Protein AF-A0A960SZ00-F1 (afdb_monomer_lite)

Secondary structure (DSSP, 8-state):
-PPPTT--------PPPPHHHHHHHHHHHHHHHHHHHHH-TT--HHHHTTSHHHHHHHHHHHHHHHHHHHHHHB-GGG--S-HHHHHHHHHHHHHHHHS-TT-GGG--HHHHHHHHHHHT--BB-SSSS----EEEEE-S-TTSS-SEEEEEEEEEESSSS--EEEP-TTS-TT-TTEEEEEEEEEEE-TTS-EEEEEEESSHHHHHHHHHHHSTT----SS-B--------

Structure (mmCIF, N/CA/C/O backbone):
data_AF-A0A960SZ00-F1
#
_entry.id   AF-A0A960SZ00-F1
#
loop_
_atom_site.group_PDB
_atom_site.id
_atom_site.type_symbol
_atom_site.label_atom_id
_atom_site.label_alt_id
_atom_site.label_comp_id
_atom_site.label_asym_id
_atom_site.label_entity_id
_atom_site.label_seq_id
_atom_site.pdbx_PDB_ins_code
_atom_site.Cartn_x
_atom_site.Cartn_y
_atom_site.Cartn_z
_atom_site.occupancy
_atom_site.B_iso_or_equiv
_atom_site.auth_seq_id
_atom_site.auth_comp_id
_atom_site.auth_asym_id
_atom_site.auth_atom_id
_atom_site.pdbx_PDB_model_num
ATOM 1 N N . MET A 1 1 ? 39.288 -12.441 11.274 1.00 38.53 1 MET A N 1
ATOM 2 C CA . MET A 1 1 ? 38.209 -12.031 10.356 1.00 38.53 1 MET A CA 1
ATOM 3 C C . MET A 1 1 ? 38.706 -10.793 9.633 1.00 38.53 1 MET A C 1
ATOM 5 O O . MET A 1 1 ? 38.931 -9.783 10.283 1.00 38.53 1 MET A O 1
ATOM 9 N N . ILE A 1 2 ? 39.075 -10.938 8.362 1.00 33.06 2 ILE A N 1
ATOM 10 C CA . ILE A 1 2 ? 39.727 -9.891 7.565 1.00 33.06 2 ILE A CA 1
ATOM 11 C C . ILE A 1 2 ? 38.617 -9.186 6.786 1.00 33.06 2 ILE A C 1
ATOM 13 O O . ILE A 1 2 ? 37.936 -9.837 5.999 1.00 33.06 2 ILE A O 1
ATOM 17 N N . LEU A 1 3 ? 38.406 -7.895 7.041 1.00 32.38 3 LEU A N 1
ATOM 18 C CA . LEU A 1 3 ? 37.507 -7.058 6.247 1.00 32.38 3 LEU A CA 1
ATOM 19 C C . LEU A 1 3 ? 38.200 -6.717 4.922 1.00 32.38 3 LEU A C 1
ATOM 21 O O . LEU A 1 3 ? 39.343 -6.255 4.919 1.00 32.38 3 LEU A O 1
ATOM 25 N N . VAL A 1 4 ? 37.521 -6.976 3.805 1.00 38.72 4 VAL A N 1
ATOM 26 C CA . VAL A 1 4 ? 37.995 -6.638 2.458 1.00 38.72 4 VAL A CA 1
ATOM 27 C C . VAL A 1 4 ? 37.685 -5.155 2.190 1.00 38.72 4 VAL A C 1
ATOM 29 O O . VAL A 1 4 ? 36.549 -4.736 2.418 1.00 38.72 4 VAL A O 1
ATOM 32 N N . PRO A 1 5 ? 38.640 -4.335 1.711 1.00 32.31 5 PRO A N 1
ATOM 33 C CA . PRO A 1 5 ? 38.370 -2.943 1.357 1.00 32.31 5 PRO A CA 1
ATOM 34 C C . PRO A 1 5 ? 37.496 -2.888 0.096 1.00 32.31 5 PRO A C 1
ATOM 36 O O . PRO A 1 5 ? 37.891 -3.425 -0.936 1.00 32.31 5 PRO A O 1
ATOM 39 N N . GLY A 1 6 ? 36.330 -2.240 0.172 1.00 41.78 6 GLY A N 1
ATOM 40 C CA . GLY A 1 6 ? 35.450 -2.012 -0.986 1.00 41.78 6 GLY A CA 1
ATOM 41 C C . GLY A 1 6 ? 34.009 -2.506 -0.842 1.00 41.78 6 GLY A C 1
ATOM 42 O O . GLY A 1 6 ? 33.201 -2.236 -1.723 1.00 41.78 6 GLY A O 1
ATOM 43 N N . GLN A 1 7 ? 33.645 -3.170 0.259 1.00 31.91 7 GLN A N 1
ATOM 44 C CA . GLN A 1 7 ? 32.233 -3.361 0.593 1.00 31.91 7 GLN A CA 1
ATOM 45 C C . GLN A 1 7 ? 31.677 -2.059 1.170 1.00 31.91 7 GLN A C 1
ATOM 47 O O . GLN A 1 7 ? 31.895 -1.740 2.339 1.00 31.91 7 GLN A O 1
ATOM 52 N N . VAL A 1 8 ? 30.949 -1.308 0.342 1.00 34.88 8 VAL A N 1
ATOM 53 C CA . VAL A 1 8 ? 29.917 -0.406 0.853 1.00 34.88 8 VAL A CA 1
ATOM 54 C C . VAL A 1 8 ? 28.880 -1.321 1.490 1.00 34.88 8 VAL A C 1
ATOM 56 O O . VAL A 1 8 ? 28.098 -1.972 0.805 1.00 34.88 8 VAL A O 1
ATOM 59 N N . ILE A 1 9 ? 28.956 -1.464 2.809 1.00 35.09 9 ILE A N 1
ATOM 60 C CA . ILE A 1 9 ? 27.840 -1.988 3.581 1.00 35.09 9 ILE A CA 1
ATOM 61 C C . ILE A 1 9 ? 26.801 -0.878 3.497 1.00 35.09 9 ILE A C 1
ATOM 63 O O . ILE A 1 9 ? 26.920 0.128 4.197 1.00 35.09 9 ILE A O 1
ATOM 67 N N . THR A 1 10 ? 25.830 -1.016 2.598 1.00 35.91 10 THR A N 1
ATOM 68 C CA . THR A 1 10 ? 24.584 -0.264 2.702 1.00 35.91 10 THR A CA 1
ATOM 69 C C . THR A 1 10 ? 23.938 -0.774 3.981 1.00 35.91 10 THR A C 1
ATOM 71 O O . THR A 1 10 ? 23.283 -1.812 3.997 1.00 35.91 10 THR A O 1
ATOM 74 N N . ALA A 1 11 ? 24.265 -0.136 5.104 1.00 34.19 11 ALA A N 1
ATOM 75 C CA . ALA A 1 11 ? 23.530 -0.343 6.329 1.00 34.19 11 ALA A CA 1
ATOM 76 C C . ALA A 1 11 ? 22.117 0.133 6.011 1.00 34.19 11 ALA A C 1
ATOM 78 O O . ALA A 1 11 ? 21.889 1.333 5.876 1.00 34.19 11 ALA A O 1
ATOM 79 N N . VAL A 1 12 ? 21.198 -0.811 5.818 1.00 40.84 12 VAL A N 1
ATOM 80 C CA . VAL A 1 12 ? 19.778 -0.518 5.943 1.00 40.84 12 VAL A CA 1
ATOM 81 C C . VAL A 1 12 ? 19.637 -0.074 7.390 1.00 40.84 12 VAL A C 1
ATOM 83 O O . VAL A 1 12 ? 19.711 -0.892 8.307 1.00 40.84 12 VAL A O 1
ATOM 86 N N . MET A 1 13 ? 19.612 1.239 7.612 1.00 41.97 13 MET A N 1
ATOM 87 C CA . MET A 1 13 ? 19.224 1.787 8.897 1.00 41.97 13 MET A CA 1
ATOM 88 C C . MET A 1 13 ? 17.759 1.406 9.046 1.00 41.97 13 MET A C 1
ATOM 90 O O . MET A 1 13 ? 16.891 2.064 8.488 1.00 41.97 13 MET A O 1
ATOM 94 N N . THR A 1 14 ? 17.490 0.291 9.718 1.00 51.78 14 THR A N 1
ATOM 95 C CA . THR A 1 14 ? 16.150 0.013 10.217 1.00 51.78 14 THR A CA 1
ATOM 96 C C . THR A 1 14 ? 15.825 1.171 11.145 1.00 51.78 14 THR A C 1
ATOM 98 O O . THR A 1 14 ? 16.511 1.350 12.155 1.00 51.78 14 THR A O 1
ATOM 101 N N . ALA A 1 15 ? 14.882 2.024 10.750 1.00 65.44 15 ALA A N 1
ATOM 102 C CA . ALA A 1 15 ? 14.388 3.054 11.643 1.00 65.44 15 ALA A CA 1
ATOM 103 C C . ALA A 1 15 ? 13.811 2.338 12.869 1.00 65.44 15 ALA A C 1
ATOM 105 O O . ALA A 1 15 ? 13.042 1.388 12.732 1.00 65.44 15 ALA A O 1
ATOM 106 N N . ASP A 1 16 ? 14.242 2.718 14.067 1.00 81.50 16 ASP A N 1
ATOM 107 C CA . ASP A 1 16 ? 13.572 2.227 15.266 1.00 81.50 16 ASP A CA 1
ATOM 108 C C . ASP A 1 16 ? 12.159 2.839 15.295 1.00 81.50 16 ASP A C 1
ATOM 110 O O . ASP A 1 16 ? 12.025 4.016 14.940 1.00 81.50 16 ASP A O 1
ATOM 114 N N . PRO A 1 17 ? 11.122 2.085 15.705 1.00 88.94 17 PRO A N 1
ATOM 115 C CA . PRO A 1 17 ? 9.760 2.603 15.814 1.00 88.94 17 PRO A CA 1
ATOM 116 C C . PRO A 1 17 ? 9.703 3.930 16.577 1.00 88.94 17 PRO A C 1
ATOM 118 O O . PRO A 1 17 ? 10.239 4.018 17.688 1.00 88.94 17 PRO A O 1
ATOM 121 N N . ASP A 1 18 ? 9.038 4.951 16.025 1.00 92.38 18 ASP A N 1
ATOM 122 C CA . ASP A 1 18 ? 8.865 6.234 16.709 1.00 92.38 18 ASP A CA 1
ATOM 123 C C . ASP A 1 18 ? 7.732 6.129 17.749 1.00 92.38 18 ASP A C 1
ATOM 125 O O . ASP A 1 18 ? 6.563 5.965 17.384 1.00 92.38 18 ASP A O 1
ATOM 129 N N . PRO A 1 19 ? 8.009 6.283 19.061 1.00 95.62 19 PRO A N 1
ATOM 130 C CA . PRO A 1 19 ? 6.966 6.237 20.083 1.00 95.62 19 PRO A CA 1
ATOM 131 C C . PRO A 1 19 ? 5.856 7.280 19.880 1.00 95.62 19 PRO A C 1
ATOM 133 O O . PRO A 1 19 ? 4.719 7.048 20.298 1.00 95.62 19 PRO A O 1
ATOM 136 N N . ALA A 1 20 ? 6.166 8.427 19.263 1.00 96.69 20 ALA A N 1
ATOM 137 C CA . ALA A 1 20 ? 5.168 9.438 18.934 1.00 96.69 20 ALA A CA 1
ATOM 138 C C . ALA A 1 20 ? 4.230 8.953 17.821 1.00 96.69 20 ALA A C 1
ATOM 140 O O . ALA A 1 20 ? 3.020 9.148 17.932 1.00 96.69 20 ALA A O 1
ATOM 141 N N . ALA A 1 21 ? 4.761 8.275 16.801 1.00 96.88 21 ALA A N 1
ATOM 142 C CA . ALA A 1 21 ? 3.965 7.686 15.729 1.00 96.88 21 ALA A CA 1
ATOM 143 C C . ALA A 1 21 ? 3.090 6.535 16.240 1.00 96.88 21 ALA A C 1
ATOM 145 O O . ALA A 1 21 ? 1.898 6.504 15.941 1.00 96.88 21 ALA A O 1
ATOM 146 N N . VAL A 1 22 ? 3.622 5.662 17.104 1.00 98.12 22 VAL A N 1
ATOM 147 C CA . VAL A 1 22 ? 2.834 4.604 17.766 1.00 98.12 22 VAL A CA 1
ATOM 148 C C . VAL A 1 22 ? 1.640 5.197 18.515 1.00 98.12 22 VAL A C 1
ATOM 150 O O . VAL A 1 22 ? 0.510 4.723 18.383 1.00 98.12 22 VAL A O 1
ATOM 153 N N . PHE A 1 23 ? 1.874 6.253 19.300 1.00 97.94 23 PHE A N 1
ATOM 154 C CA . PHE A 1 23 ? 0.807 6.907 20.050 1.00 97.94 23 PHE A CA 1
ATOM 155 C C . PHE A 1 23 ? -0.212 7.589 19.128 1.00 97.94 23 PHE A C 1
ATOM 157 O O . PHE A 1 23 ? -1.415 7.457 19.354 1.00 97.94 23 PHE A O 1
ATOM 164 N N . ALA A 1 24 ? 0.253 8.265 18.076 1.00 98.38 24 ALA A N 1
ATOM 165 C CA . ALA A 1 24 ? -0.596 8.882 17.063 1.00 98.38 24 ALA A CA 1
ATOM 166 C C . ALA A 1 24 ? -1.504 7.856 16.365 1.00 98.38 24 ALA A C 1
ATOM 168 O O . ALA A 1 24 ? -2.716 8.064 16.291 1.00 98.38 24 ALA A O 1
ATOM 169 N N . CYS A 1 25 ? -0.953 6.709 15.953 1.00 98.56 25 CYS A N 1
ATOM 170 C CA . CYS A 1 25 ? -1.715 5.591 15.395 1.00 98.56 25 CYS A CA 1
ATOM 171 C C . CYS A 1 25 ? -2.811 5.127 16.363 1.00 98.56 25 CYS A C 1
ATOM 173 O O . CYS A 1 25 ? -3.984 5.038 16.002 1.00 98.56 25 CYS A O 1
ATOM 175 N N . ALA A 1 26 ? -2.446 4.871 17.622 1.00 98.31 26 ALA A N 1
ATOM 176 C CA . ALA A 1 26 ? -3.379 4.378 18.629 1.00 98.31 26 ALA A CA 1
ATOM 177 C C . ALA A 1 26 ? -4.515 5.375 18.927 1.00 98.31 26 ALA A C 1
ATOM 179 O O . ALA A 1 26 ? -5.668 4.968 19.088 1.00 98.31 26 ALA A O 1
ATOM 180 N N . VAL A 1 27 ? -4.207 6.676 18.989 1.00 98.44 27 VAL A N 1
ATOM 181 C CA . VAL A 1 27 ? -5.201 7.747 19.162 1.00 98.44 27 VAL A CA 1
ATOM 182 C C . VAL A 1 27 ? -6.146 7.807 17.966 1.00 98.44 27 VAL A C 1
ATOM 184 O O . VAL A 1 27 ? -7.361 7.752 18.164 1.00 98.44 27 VAL A O 1
ATOM 187 N N . SER A 1 28 ? -5.593 7.844 16.753 1.00 98.75 28 SER A N 1
ATOM 188 C CA . SER A 1 28 ? -6.360 7.886 15.508 1.00 98.75 28 SER A CA 1
ATOM 189 C C . SER A 1 28 ? -7.331 6.705 15.414 1.00 98.75 28 SER A C 1
ATOM 191 O O . SER A 1 28 ? -8.535 6.882 15.222 1.00 98.75 28 SER A O 1
ATOM 193 N N . LEU A 1 29 ? -6.836 5.485 15.655 1.00 98.62 29 LEU A N 1
ATOM 194 C CA . LEU A 1 29 ? -7.636 4.263 15.592 1.00 98.62 29 LEU A CA 1
ATOM 195 C C . LEU A 1 29 ? -8.726 4.212 16.665 1.00 98.62 29 LEU A C 1
ATOM 197 O O . LEU A 1 29 ? -9.869 3.857 16.366 1.00 98.62 29 LEU A O 1
ATOM 201 N N . ARG A 1 30 ? -8.410 4.602 17.907 1.00 98.25 30 ARG A N 1
ATOM 202 C CA . ARG A 1 30 ? -9.407 4.708 18.982 1.00 98.25 30 ARG A CA 1
ATOM 203 C C . ARG A 1 30 ? -10.546 5.640 18.575 1.00 98.25 30 ARG A C 1
ATOM 205 O O . ARG A 1 30 ? -11.712 5.283 18.751 1.00 98.25 30 ARG A O 1
ATOM 212 N N . ASP A 1 31 ? -10.216 6.822 18.066 1.00 98.44 31 ASP A N 1
ATOM 213 C CA . ASP A 1 31 ? -11.207 7.842 17.729 1.00 98.44 31 ASP A CA 1
ATOM 214 C C . ASP A 1 31 ? -12.082 7.399 16.550 1.00 98.44 31 ASP A C 1
ATOM 216 O O . ASP A 1 31 ? -13.309 7.532 16.623 1.00 98.44 31 ASP A O 1
ATOM 220 N N . ALA A 1 32 ? -11.489 6.761 15.537 1.00 98.19 32 ALA A N 1
ATOM 221 C CA . ALA A 1 32 ? -12.218 6.153 14.426 1.00 98.19 32 ALA A CA 1
ATOM 222 C C . ALA A 1 32 ? -13.185 5.050 14.901 1.00 98.19 32 ALA A C 1
ATOM 224 O O . ALA A 1 32 ? -14.361 5.046 14.523 1.00 98.19 32 ALA A O 1
ATOM 225 N N . CYS A 1 33 ? -12.742 4.168 15.804 1.00 97.56 33 CYS A N 1
ATOM 226 C CA . CYS A 1 33 ? -13.591 3.127 16.390 1.00 97.56 33 CYS A CA 1
ATOM 227 C C . CYS A 1 33 ? -14.771 3.724 17.169 1.00 97.56 33 CYS A C 1
ATOM 229 O O . CYS A 1 33 ? -15.921 3.334 16.956 1.00 97.56 33 CYS A O 1
ATOM 231 N N . MET A 1 34 ? -14.510 4.704 18.041 1.00 96.19 34 MET A N 1
ATOM 232 C CA . MET A 1 34 ? -15.555 5.378 18.820 1.00 96.19 34 MET A CA 1
ATOM 233 C C . MET A 1 34 ? -16.561 6.105 17.924 1.00 96.19 34 MET A C 1
ATOM 235 O O . MET A 1 34 ? -17.751 6.155 18.233 1.00 96.19 34 MET A O 1
ATOM 239 N N . GLU A 1 35 ? -16.110 6.688 16.816 1.00 96.56 35 GLU A N 1
ATOM 240 C CA . GLU A 1 35 ? -17.000 7.342 15.862 1.00 96.56 35 GLU A CA 1
ATOM 241 C C . GLU A 1 35 ? -17.866 6.333 15.092 1.00 96.56 35 GLU A C 1
ATOM 243 O O . GLU A 1 35 ? -19.062 6.573 14.900 1.00 96.56 35 GLU A O 1
ATOM 248 N N . ARG A 1 36 ? -17.313 5.174 14.711 1.00 95.31 36 ARG A N 1
ATOM 249 C CA . ARG A 1 36 ? -18.078 4.073 14.101 1.00 95.31 36 ARG A CA 1
ATOM 250 C C . ARG A 1 36 ? -19.111 3.493 15.075 1.00 95.31 36 ARG A C 1
ATOM 252 O O . ARG A 1 36 ? -20.255 3.293 14.671 1.00 95.31 36 ARG A O 1
ATOM 259 N N . GLU A 1 37 ? -18.759 3.308 16.350 1.00 95.19 37 GLU A N 1
ATOM 260 C CA . GLU A 1 37 ? -19.679 2.854 17.408 1.00 95.19 37 GLU A CA 1
ATOM 261 C C . GLU A 1 37 ? -20.870 3.811 17.570 1.00 95.19 37 GLU A C 1
ATOM 263 O O . GLU A 1 37 ? -22.022 3.387 17.522 1.00 95.19 37 GLU A O 1
ATOM 268 N N . LYS A 1 38 ? -20.628 5.128 17.641 1.00 94.75 38 LYS A N 1
ATOM 269 C CA . LYS A 1 38 ? -21.710 6.131 17.730 1.00 94.75 38 LYS A CA 1
ATOM 270 C C . LYS A 1 38 ? -22.673 6.093 16.542 1.00 94.75 38 LYS A C 1
ATOM 272 O O . LYS A 1 38 ? -23.848 6.428 16.694 1.00 94.75 38 LYS A O 1
ATOM 277 N N . ARG A 1 39 ? -22.173 5.750 15.352 1.00 93.31 39 ARG A N 1
ATOM 278 C CA . ARG A 1 39 ? -22.955 5.708 14.106 1.00 93.31 39 ARG A CA 1
ATOM 279 C C . ARG A 1 39 ? -23.661 4.371 13.886 1.00 93.31 39 ARG A C 1
ATOM 281 O O . ARG A 1 39 ? -24.570 4.317 13.060 1.00 93.31 39 ARG A O 1
ATOM 288 N N . SER A 1 40 ? -23.270 3.319 14.605 1.00 92.62 40 SER A N 1
ATOM 289 C CA . SER A 1 40 ? -23.760 1.957 14.401 1.00 92.62 40 SER A CA 1
ATOM 290 C C . SER A 1 40 ? -24.481 1.428 15.646 1.00 92.62 40 SER A C 1
ATOM 292 O O . SER A 1 40 ? -23.834 1.021 16.606 1.00 92.62 40 SER A O 1
ATOM 294 N N . PRO A 1 41 ? -25.827 1.363 15.644 1.00 88.56 41 PRO A N 1
ATOM 295 C CA . PRO A 1 41 ? -26.602 0.896 16.798 1.00 88.56 41 PRO A CA 1
ATOM 296 C C . PRO A 1 41 ? -26.346 -0.563 17.199 1.00 88.56 41 PRO A C 1
ATOM 298 O O . PRO A 1 41 ? -26.758 -0.974 18.281 1.00 88.56 41 PRO A O 1
ATOM 301 N N . THR A 1 42 ? -25.751 -1.361 16.310 1.00 92.69 42 THR A N 1
ATOM 302 C CA . THR A 1 42 ? -25.462 -2.784 16.533 1.00 92.69 42 THR A CA 1
ATOM 303 C C . THR A 1 42 ? -24.033 -3.036 16.998 1.00 92.69 42 THR A C 1
ATOM 305 O O . THR A 1 42 ? -23.728 -4.156 17.392 1.00 92.69 42 THR A O 1
ATOM 308 N N . LEU A 1 43 ? -23.159 -2.030 16.932 1.00 94.06 43 LEU A N 1
ATOM 309 C CA . LEU A 1 43 ? -21.772 -2.150 17.355 1.00 94.06 43 LEU A CA 1
ATOM 310 C C . LEU A 1 43 ? -21.659 -1.773 18.833 1.00 94.06 43 LEU A C 1
ATOM 312 O O . LEU A 1 43 ? -22.062 -0.684 19.232 1.00 94.06 43 LEU A O 1
ATOM 316 N N . ASN A 1 44 ? -21.093 -2.673 19.633 1.00 94.69 44 ASN A N 1
ATOM 317 C CA . ASN A 1 44 ? -20.765 -2.423 21.032 1.00 94.69 44 ASN A CA 1
ATOM 318 C C . ASN A 1 44 ? -19.329 -2.886 21.287 1.00 94.69 44 ASN A C 1
ATOM 320 O O . ASN A 1 44 ? -19.062 -4.073 21.482 1.00 94.69 44 ASN A O 1
ATOM 324 N N . LEU A 1 45 ? -18.397 -1.936 21.278 1.00 95.12 45 LEU A N 1
ATOM 325 C CA . LEU A 1 45 ? -16.971 -2.200 21.446 1.00 95.12 45 LEU A CA 1
ATOM 326 C C . LEU A 1 45 ? -16.662 -2.699 22.857 1.00 95.12 45 LEU A C 1
ATOM 328 O O . LEU A 1 45 ? -15.789 -3.544 23.047 1.00 95.12 45 LEU A O 1
ATOM 332 N N . SER A 1 46 ? -17.399 -2.221 23.861 1.00 94.31 46 SER A N 1
ATOM 333 C CA . SER A 1 46 ? -17.224 -2.716 25.224 1.00 94.31 46 SER A CA 1
ATOM 334 C C . SER A 1 46 ? -17.581 -4.200 25.340 1.00 94.31 46 SER A C 1
ATOM 336 O O . SER A 1 46 ? -16.944 -4.905 26.118 1.00 94.31 46 SER A O 1
ATOM 338 N N . GLU A 1 47 ? -18.581 -4.687 24.608 1.00 94.88 47 GLU A N 1
ATOM 339 C CA . GLU A 1 47 ? -18.906 -6.117 24.574 1.00 94.88 47 GLU A CA 1
ATOM 340 C C . GLU A 1 47 ? -17.884 -6.904 23.748 1.00 94.88 47 GLU A C 1
ATOM 342 O O . GLU A 1 47 ? -17.377 -7.912 24.238 1.00 94.88 47 GLU A O 1
ATOM 347 N N . ALA A 1 48 ? -17.516 -6.412 22.559 1.00 95.56 48 ALA A N 1
ATOM 348 C CA . ALA A 1 48 ? -16.556 -7.073 21.670 1.00 95.56 48 ALA A CA 1
ATOM 349 C C . ALA A 1 48 ? -15.192 -7.325 22.341 1.00 95.56 48 ALA A C 1
ATOM 351 O O . ALA A 1 48 ? -14.610 -8.398 22.189 1.00 95.56 48 ALA A O 1
ATOM 352 N N . TYR A 1 49 ? -14.712 -6.372 23.146 1.00 96.12 49 TYR A N 1
ATOM 353 C CA . TYR A 1 49 ? -13.395 -6.452 23.788 1.00 96.12 49 TYR A CA 1
ATOM 354 C C . TYR A 1 49 ? -13.441 -6.774 25.288 1.00 96.12 49 TYR A C 1
ATOM 356 O O . TYR A 1 49 ? -12.401 -6.793 25.937 1.00 96.12 49 TYR A O 1
ATOM 364 N N . ASN A 1 50 ? -14.603 -7.080 25.875 1.00 94.88 50 ASN A N 1
ATOM 365 C CA . ASN A 1 50 ? -14.762 -7.234 27.335 1.00 94.88 50 ASN A CA 1
ATOM 366 C C . ASN A 1 50 ? -14.342 -5.975 28.133 1.00 94.88 50 ASN A C 1
ATOM 368 O O . ASN A 1 50 ? -13.819 -6.068 29.247 1.00 94.88 50 ASN A O 1
ATOM 372 N N . GLY A 1 51 ? -14.585 -4.794 27.563 1.00 94.25 51 GLY A N 1
ATOM 373 C CA . GLY A 1 51 ? -14.318 -3.485 28.151 1.00 94.25 51 GLY A CA 1
ATOM 374 C C . GLY A 1 51 ? -13.337 -2.636 27.341 1.00 94.25 51 GLY A C 1
ATOM 375 O O . GLY A 1 51 ? -12.482 -3.140 26.614 1.00 94.25 51 GLY A O 1
ATOM 376 N N . TYR A 1 52 ? -13.432 -1.316 27.513 1.00 94.44 52 TYR A N 1
ATOM 377 C CA . TYR A 1 52 ? -12.580 -0.353 26.805 1.00 94.44 52 TYR A CA 1
ATOM 378 C C . TYR A 1 52 ? -11.088 -0.483 27.145 1.00 94.44 52 TYR A C 1
ATOM 380 O O . TYR A 1 52 ? -10.252 -0.145 26.315 1.00 94.44 52 TYR A O 1
ATOM 388 N N . ASP A 1 53 ? -10.729 -1.020 28.313 1.00 96.56 53 ASP A N 1
ATOM 389 C CA . ASP A 1 53 ? -9.322 -1.249 28.668 1.00 96.56 53 ASP A CA 1
ATOM 390 C C . ASP A 1 53 ? -8.640 -2.235 27.712 1.00 96.56 53 ASP A C 1
ATOM 392 O O . ASP A 1 53 ? -7.481 -2.036 27.347 1.00 96.56 53 ASP A O 1
ATOM 396 N N . GLN A 1 54 ? -9.344 -3.290 27.290 1.00 97.25 54 GLN A N 1
ATOM 397 C CA . GLN A 1 54 ? -8.800 -4.235 26.318 1.00 97.25 54 GLN A CA 1
ATOM 398 C C . GLN A 1 54 ? -8.773 -3.625 24.916 1.00 97.25 54 GLN A C 1
ATOM 400 O O . GLN A 1 54 ? -7.770 -3.784 24.230 1.00 97.25 54 GLN A O 1
ATOM 405 N N . LEU A 1 55 ? -9.795 -2.852 24.523 1.00 96.62 55 LEU A N 1
ATOM 406 C CA . LEU A 1 55 ? -9.763 -2.090 23.267 1.00 96.62 55 LEU A CA 1
ATOM 407 C C . LEU A 1 55 ? -8.518 -1.190 23.197 1.00 96.62 55 LEU A C 1
ATOM 409 O O . LEU A 1 55 ? -7.812 -1.185 22.193 1.00 96.62 55 LEU A O 1
ATOM 413 N N . LEU A 1 56 ? -8.209 -0.463 24.277 1.00 97.25 56 LEU A N 1
ATOM 414 C CA . LEU A 1 56 ? -7.031 0.405 24.336 1.00 97.25 56 LEU A CA 1
ATOM 415 C C . LEU A 1 56 ? -5.711 -0.375 24.210 1.00 97.25 56 LEU A C 1
ATOM 417 O O . LEU A 1 56 ? -4.740 0.150 23.669 1.00 97.25 56 LEU A O 1
ATOM 421 N N . ARG A 1 57 ? -5.660 -1.626 24.681 1.00 97.69 57 ARG A N 1
ATOM 422 C CA . ARG A 1 57 ? -4.498 -2.501 24.466 1.00 97.69 57 ARG A CA 1
ATOM 423 C C . ARG A 1 57 ? -4.375 -2.926 23.010 1.00 97.69 57 ARG A C 1
ATOM 425 O O . ARG A 1 57 ? -3.261 -2.915 22.497 1.00 97.69 57 ARG A O 1
ATOM 432 N N . GLU A 1 58 ? -5.486 -3.254 22.353 1.00 98.25 58 GLU A N 1
ATOM 433 C CA . GLU A 1 58 ? -5.471 -3.642 20.939 1.00 98.25 58 GLU A CA 1
ATOM 434 C C . GLU A 1 58 ? -5.051 -2.484 20.033 1.00 98.25 58 GLU A C 1
ATOM 436 O O . GLU A 1 58 ? -4.161 -2.665 19.208 1.00 98.25 58 GLU A O 1
ATOM 441 N N . VAL A 1 59 ? -5.580 -1.270 20.224 1.00 98.12 59 VAL A N 1
ATOM 442 C CA . VAL A 1 59 ? -5.162 -0.123 19.392 1.00 98.12 59 VAL A CA 1
ATOM 443 C C . VAL A 1 59 ? -3.685 0.236 19.595 1.00 98.12 59 VAL A C 1
ATOM 445 O O . VAL A 1 59 ? -3.012 0.602 18.636 1.00 98.12 59 VAL A O 1
ATOM 448 N N . MET A 1 60 ? -3.151 0.077 20.815 1.00 98.12 60 MET A N 1
ATOM 449 C CA . MET A 1 60 ? -1.715 0.236 21.078 1.00 98.12 60 MET A CA 1
ATOM 450 C C . MET A 1 60 ? -0.890 -0.867 20.412 1.00 98.12 60 MET A C 1
ATOM 452 O O . MET A 1 60 ? 0.132 -0.568 19.804 1.00 98.12 60 MET A O 1
ATOM 456 N N . ARG A 1 61 ? -1.330 -2.131 20.498 1.00 98.31 61 ARG A N 1
ATOM 457 C CA . ARG A 1 61 ? -0.678 -3.270 19.835 1.00 98.31 61 ARG A CA 1
ATOM 458 C C . ARG A 1 61 ? -0.598 -3.048 18.327 1.00 98.31 61 ARG A C 1
ATOM 460 O O . ARG A 1 61 ? 0.462 -3.258 17.750 1.00 98.31 61 ARG A O 1
ATOM 467 N N . ILE A 1 62 ? -1.698 -2.614 17.716 1.00 98.62 62 ILE A N 1
ATOM 468 C CA . ILE A 1 62 ? -1.785 -2.324 16.282 1.00 98.62 62 ILE A CA 1
ATOM 469 C C . ILE A 1 62 ? -0.868 -1.163 15.907 1.00 98.62 62 ILE A C 1
ATOM 471 O O . ILE A 1 62 ? -0.099 -1.295 14.963 1.00 98.62 62 ILE A O 1
ATOM 475 N N . GLY A 1 63 ? -0.895 -0.060 16.665 1.00 98.25 63 GLY A N 1
ATOM 476 C CA . GLY A 1 63 ? 0.003 1.073 16.429 1.00 98.25 63 GLY A CA 1
ATOM 477 C C . GLY A 1 63 ? 1.479 0.671 16.489 1.00 98.25 63 GLY A C 1
ATOM 478 O O . GLY A 1 63 ? 2.251 1.066 15.624 1.00 98.25 63 GLY A O 1
ATOM 479 N N . THR A 1 64 ? 1.866 -0.162 17.461 1.00 98.00 64 THR A N 1
ATOM 480 C CA . THR A 1 64 ? 3.231 -0.702 17.553 1.00 98.00 64 THR A CA 1
ATOM 481 C C . THR A 1 64 ? 3.567 -1.604 16.371 1.00 98.00 64 THR A C 1
ATOM 483 O O . THR A 1 64 ? 4.610 -1.418 15.755 1.00 98.00 64 THR A O 1
ATOM 486 N N . LEU A 1 65 ? 2.696 -2.564 16.044 1.00 98.19 65 LEU A N 1
ATOM 487 C CA . LEU A 1 65 ? 2.934 -3.517 14.960 1.00 98.19 65 LEU A CA 1
ATOM 488 C C . LEU A 1 65 ? 3.063 -2.807 13.610 1.00 98.19 65 LEU A C 1
ATOM 490 O O . LEU A 1 65 ? 3.973 -3.107 12.844 1.00 98.19 65 LEU A O 1
ATOM 494 N N . PHE A 1 66 ? 2.172 -1.854 13.333 1.00 98.25 66 PHE A N 1
ATOM 495 C CA . PHE A 1 66 ? 2.220 -1.076 12.104 1.00 98.25 66 PHE A CA 1
ATOM 496 C C . PHE A 1 66 ? 3.492 -0.231 12.031 1.00 98.25 66 PHE A C 1
ATOM 498 O O . PHE A 1 66 ? 4.146 -0.239 10.994 1.00 98.25 66 PHE A O 1
ATOM 505 N N . GLU A 1 67 ? 3.874 0.443 13.121 1.00 97.56 67 GLU A N 1
ATOM 506 C CA . GLU A 1 67 ? 5.103 1.242 13.160 1.00 97.56 67 GLU A CA 1
ATOM 507 C C . GLU A 1 67 ? 6.355 0.374 12.929 1.00 97.56 67 GLU A C 1
ATOM 509 O O . GLU A 1 67 ? 7.215 0.710 12.119 1.00 97.56 67 GLU A O 1
ATOM 514 N N . GLU A 1 68 ? 6.440 -0.785 13.585 1.00 96.94 68 GLU A N 1
ATOM 515 C CA . GLU A 1 68 ? 7.519 -1.755 13.360 1.00 96.94 68 GLU A CA 1
ATOM 516 C C . GLU A 1 68 ? 7.572 -2.228 11.902 1.00 96.94 68 GLU A C 1
ATOM 518 O O . GLU A 1 68 ? 8.655 -2.348 11.324 1.00 96.94 68 GLU A O 1
ATOM 523 N N . TRP A 1 69 ? 6.408 -2.461 11.295 1.00 97.06 69 TRP A N 1
ATOM 524 C CA . TRP A 1 69 ? 6.294 -2.885 9.907 1.00 97.06 69 TRP A CA 1
ATOM 525 C C . TRP A 1 69 ? 6.747 -1.787 8.931 1.00 97.06 69 TRP A C 1
ATOM 527 O O . TRP A 1 69 ? 7.571 -2.042 8.049 1.00 97.06 69 TRP A O 1
ATOM 537 N N . VAL A 1 70 ? 6.292 -0.538 9.094 1.00 95.50 70 VAL A N 1
ATOM 538 C CA . VAL A 1 70 ? 6.644 0.547 8.157 1.00 95.50 70 VAL A CA 1
ATOM 539 C C . VAL A 1 70 ? 8.131 0.878 8.162 1.00 95.50 70 VAL A C 1
ATOM 541 O O . VAL A 1 70 ? 8.661 1.236 7.113 1.00 95.50 70 VAL A O 1
ATOM 544 N N . CYS A 1 71 ? 8.837 0.686 9.279 1.00 93.81 71 CYS A N 1
ATOM 545 C CA . CYS A 1 71 ? 10.288 0.859 9.348 1.00 93.81 71 CYS A CA 1
ATOM 546 C C . CYS A 1 71 ? 11.053 -0.036 8.360 1.00 93.81 71 CYS A C 1
ATOM 548 O O . CYS A 1 71 ? 12.153 0.313 7.925 1.00 93.81 71 CYS A O 1
ATOM 550 N N . GLY A 1 72 ? 10.476 -1.187 8.003 1.00 92.62 72 GLY A N 1
ATOM 551 C CA . GLY A 1 72 ? 11.015 -2.096 7.000 1.00 92.62 72 GLY A CA 1
ATOM 552 C C . GLY A 1 72 ? 10.594 -1.761 5.571 1.00 92.62 72 GLY A C 1
ATOM 553 O O . GLY A 1 72 ? 11.351 -2.052 4.648 1.00 92.62 72 GLY A O 1
ATOM 554 N N . HIS A 1 73 ? 9.437 -1.130 5.365 1.00 93.88 73 HIS A N 1
ATOM 555 C CA . HIS A 1 73 ? 8.761 -1.132 4.060 1.00 93.88 73 HIS A CA 1
ATOM 556 C C . HIS A 1 73 ? 8.455 0.253 3.471 1.00 93.88 73 HIS A C 1
ATOM 558 O O . HIS A 1 73 ? 8.312 0.366 2.254 1.00 93.88 73 HIS A O 1
ATOM 564 N N . VAL A 1 74 ? 8.394 1.310 4.283 1.00 93.06 74 VAL A N 1
ATOM 565 C CA . VAL A 1 74 ? 8.134 2.687 3.833 1.00 93.06 74 VAL A CA 1
ATOM 566 C C . VAL A 1 74 ? 9.445 3.422 3.547 1.00 93.06 74 VAL A C 1
ATOM 568 O O . VAL A 1 74 ? 10.436 3.278 4.262 1.00 93.06 74 VAL A O 1
ATOM 571 N N . VAL A 1 75 ? 9.453 4.233 2.488 1.00 91.88 75 VAL A N 1
ATOM 572 C CA . VAL A 1 75 ? 10.565 5.120 2.121 1.00 91.88 75 VAL A CA 1
ATOM 573 C C . VAL A 1 75 ? 10.300 6.512 2.701 1.00 91.88 75 VAL A C 1
ATOM 575 O O . VAL A 1 75 ? 9.746 7.392 2.040 1.00 91.88 75 VAL A O 1
ATOM 578 N N . PHE A 1 76 ? 10.658 6.706 3.971 1.00 89.88 76 PHE A N 1
ATOM 579 C CA . PHE A 1 76 ? 10.363 7.936 4.717 1.00 89.88 76 PHE A CA 1
ATOM 580 C C . PHE A 1 76 ? 11.001 9.195 4.118 1.00 89.88 76 PHE A C 1
ATOM 582 O O . PHE A 1 76 ? 10.472 10.290 4.291 1.00 89.88 76 PHE A O 1
ATOM 589 N N . GLU A 1 77 ? 12.110 9.063 3.389 1.00 88.19 77 GLU A N 1
ATOM 590 C CA . GLU A 1 77 ? 12.828 10.176 2.760 1.00 88.19 77 GLU A CA 1
ATOM 591 C C . GLU A 1 77 ? 11.989 10.918 1.716 1.00 88.19 77 GLU A C 1
ATOM 593 O O . GLU A 1 77 ? 12.263 12.083 1.422 1.00 88.19 77 GLU A O 1
ATOM 598 N N . VAL A 1 78 ? 10.982 10.248 1.149 1.00 85.94 78 VAL A N 1
ATOM 599 C CA . VAL A 1 78 ? 10.071 10.833 0.157 1.00 85.94 78 VAL A CA 1
ATOM 600 C C . VAL A 1 78 ? 8.697 11.179 0.740 1.00 85.94 78 VAL A C 1
ATOM 602 O O . VAL A 1 78 ? 7.846 11.701 0.018 1.00 85.94 78 VAL A O 1
ATOM 605 N N . CYS A 1 79 ? 8.471 10.942 2.037 1.00 85.06 79 CYS A N 1
ATOM 606 C CA . CYS A 1 79 ? 7.270 11.407 2.725 1.00 85.06 79 CYS A CA 1
ATOM 607 C C . CYS A 1 79 ? 7.291 12.941 2.841 1.00 85.06 79 CYS A C 1
ATOM 609 O O . CYS A 1 79 ? 8.257 13.536 3.315 1.00 85.06 79 CYS A O 1
ATOM 611 N N . GLY A 1 80 ? 6.211 13.596 2.409 1.00 80.88 80 GLY A N 1
ATOM 612 C CA . GLY A 1 80 ? 6.105 15.062 2.412 1.00 80.88 80 GLY A CA 1
ATOM 613 C C . GLY A 1 80 ? 5.686 15.680 3.751 1.00 80.88 80 GLY A C 1
ATOM 614 O O . GLY A 1 80 ? 5.737 16.900 3.901 1.00 80.88 80 GLY A O 1
ATOM 615 N N . GLU A 1 81 ? 5.264 14.859 4.713 1.00 85.25 81 GLU A N 1
ATOM 616 C CA . GLU A 1 81 ? 4.671 15.288 5.981 1.00 85.25 81 GLU A CA 1
ATOM 617 C C . GLU A 1 81 ? 5.402 14.678 7.181 1.00 85.25 81 GLU A C 1
ATOM 619 O O . GLU A 1 81 ? 6.093 13.664 7.077 1.00 85.25 81 GLU A O 1
ATOM 624 N N . VAL A 1 82 ? 5.250 15.309 8.347 1.00 91.88 82 VAL A N 1
ATOM 625 C CA . VAL A 1 82 ? 5.801 14.792 9.605 1.00 91.88 82 VAL A CA 1
ATOM 626 C C . VAL A 1 82 ? 5.024 13.539 9.998 1.00 91.88 82 VAL A C 1
ATOM 628 O O . VAL A 1 82 ? 3.832 13.622 10.291 1.00 91.88 82 VAL A O 1
ATOM 631 N N . TRP A 1 83 ? 5.718 12.400 10.024 1.00 94.19 83 TRP A N 1
ATOM 632 C CA . TRP A 1 83 ? 5.116 11.070 10.133 1.00 94.19 83 TRP A CA 1
ATOM 633 C C . TRP A 1 83 ? 4.080 10.923 11.266 1.00 94.19 83 TRP A C 1
ATOM 635 O O . TRP A 1 83 ? 2.934 10.611 10.949 1.00 94.19 83 TRP A O 1
ATOM 645 N N . PRO A 1 84 ? 4.372 11.253 12.544 1.00 95.94 84 PRO A N 1
ATOM 646 C CA . PRO A 1 84 ? 3.366 11.163 13.605 1.00 95.94 84 PRO A CA 1
ATOM 647 C C . PRO A 1 84 ? 2.071 11.945 13.344 1.00 95.94 84 PRO A C 1
ATOM 649 O O . PRO A 1 84 ? 0.997 11.443 13.651 1.00 95.94 84 PRO A O 1
ATOM 652 N N . TYR A 1 85 ? 2.141 13.147 12.762 1.00 95.56 85 TYR A N 1
ATOM 653 C CA . TYR A 1 85 ? 0.941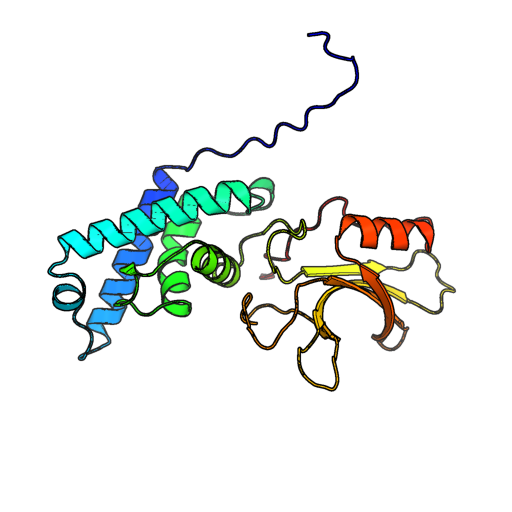 13.953 12.497 1.00 95.56 85 TYR A CA 1
ATOM 654 C C . TYR A 1 85 ? 0.111 13.372 11.356 1.00 95.56 85 TYR A C 1
ATOM 656 O O . TYR A 1 85 ? -1.107 13.276 11.471 1.00 95.56 85 TYR A O 1
ATOM 664 N N . PHE A 1 86 ? 0.776 12.905 10.297 1.00 95.75 86 PHE A N 1
ATOM 665 C CA . PHE A 1 86 ? 0.109 12.182 9.218 1.00 95.75 86 PHE A CA 1
ATOM 666 C C . PHE A 1 86 ? -0.640 10.951 9.754 1.00 95.75 86 PHE A C 1
ATOM 668 O O . PHE A 1 86 ? -1.794 10.715 9.394 1.00 95.75 86 PHE A O 1
ATOM 675 N N . MET A 1 87 ? -0.012 10.195 10.661 1.00 97.81 87 MET A N 1
ATOM 676 C CA . MET A 1 87 ? -0.628 9.019 11.276 1.00 97.81 87 MET A CA 1
ATOM 677 C C . MET A 1 87 ? -1.801 9.380 12.191 1.00 97.81 87 MET A C 1
ATOM 679 O O . MET A 1 87 ? -2.837 8.723 12.122 1.00 97.81 87 MET A O 1
ATOM 683 N N . GLU A 1 88 ? -1.685 10.433 13.003 1.00 97.94 88 GLU A N 1
ATOM 684 C CA . GLU A 1 88 ? -2.783 10.912 13.855 1.00 97.94 88 GLU A CA 1
ATOM 685 C C . GLU A 1 88 ? -4.031 11.251 13.020 1.00 97.94 88 GLU A C 1
ATOM 687 O O . GLU A 1 88 ? -5.142 10.840 13.363 1.00 97.94 88 GLU A O 1
ATOM 692 N N . ASP A 1 89 ? -3.836 11.908 11.876 1.00 97.38 89 ASP A N 1
ATOM 693 C CA . ASP A 1 89 ? -4.919 12.389 11.016 1.00 97.38 89 ASP A CA 1
ATOM 694 C C . ASP A 1 89 ? -5.560 11.301 10.138 1.00 97.38 89 ASP A C 1
ATOM 696 O O . ASP A 1 89 ? -6.705 11.458 9.706 1.00 97.38 89 ASP A O 1
ATOM 700 N N . ARG A 1 90 ? -4.831 10.227 9.798 1.00 97.62 90 ARG A N 1
ATOM 701 C CA . ARG A 1 90 ? -5.221 9.313 8.702 1.00 97.62 90 ARG A CA 1
ATOM 702 C C . ARG A 1 90 ? -5.310 7.840 9.091 1.00 97.62 90 ARG A C 1
ATOM 704 O O . ARG A 1 90 ? -6.064 7.105 8.454 1.00 97.62 90 ARG A O 1
ATOM 711 N N . PHE A 1 91 ? -4.550 7.393 10.090 1.00 98.50 91 PHE A N 1
ATOM 712 C CA . PHE A 1 91 ? -4.365 5.966 10.371 1.00 98.50 91 PHE A CA 1
ATOM 713 C C . PHE A 1 91 ? -5.656 5.247 10.753 1.00 98.50 91 PHE A C 1
ATOM 715 O O . PHE A 1 91 ? -5.950 4.175 10.225 1.00 98.50 91 PHE A O 1
ATOM 722 N N . GLY A 1 92 ? -6.437 5.836 11.657 1.00 98.50 92 GLY A N 1
ATOM 723 C CA . GLY A 1 92 ? -7.666 5.231 12.148 1.00 98.50 92 GLY A CA 1
ATOM 724 C C . GLY A 1 92 ? -8.689 5.025 11.041 1.00 98.50 92 GLY A C 1
ATOM 725 O O . GLY A 1 92 ? -9.238 3.934 10.923 1.00 98.50 92 GLY A O 1
ATOM 726 N N . ASP A 1 93 ? -8.896 6.034 10.195 1.00 98.12 93 ASP A N 1
ATOM 727 C CA . ASP A 1 93 ? -9.807 5.931 9.054 1.00 98.12 93 ASP A CA 1
ATOM 728 C C . ASP A 1 93 ? -9.339 4.864 8.057 1.00 98.12 93 ASP A C 1
ATOM 730 O O . ASP A 1 93 ? -10.152 4.045 7.640 1.00 98.12 93 ASP A O 1
ATOM 734 N N . ALA A 1 94 ? -8.038 4.808 7.744 1.00 97.94 94 ALA A N 1
ATOM 735 C CA . ALA A 1 94 ? -7.485 3.781 6.860 1.00 97.94 94 ALA A CA 1
ATOM 736 C C . ALA A 1 94 ? -7.679 2.359 7.417 1.00 97.94 94 ALA A C 1
ATOM 738 O O . ALA A 1 94 ? -8.056 1.455 6.677 1.00 97.94 94 ALA A O 1
ATOM 739 N N . CYS A 1 95 ? -7.511 2.158 8.728 1.00 98.31 95 CYS A N 1
ATOM 740 C CA . CYS A 1 95 ? -7.828 0.877 9.365 1.00 98.31 95 CYS A CA 1
ATOM 741 C C . CYS A 1 95 ? -9.313 0.514 9.215 1.00 98.31 95 CYS A C 1
ATOM 743 O O . CYS A 1 95 ? -9.639 -0.637 8.956 1.00 98.31 95 CYS A O 1
ATOM 745 N N . MET A 1 96 ? -10.229 1.477 9.342 1.00 97.12 96 MET A N 1
ATOM 746 C CA . MET A 1 96 ? -11.673 1.215 9.231 1.00 97.12 96 MET A CA 1
ATOM 747 C C . MET A 1 96 ? -12.151 0.888 7.810 1.00 97.12 96 MET A C 1
ATOM 749 O O . MET A 1 96 ? -13.295 0.460 7.654 1.00 97.12 96 MET A O 1
ATOM 753 N N . GLU A 1 97 ? -11.315 1.097 6.792 1.00 96.31 97 GLU A N 1
ATOM 754 C CA . GLU A 1 97 ? -11.571 0.623 5.427 1.00 96.31 97 GLU A CA 1
ATOM 755 C C . GLU A 1 97 ? -11.058 -0.810 5.199 1.00 96.31 97 GLU A C 1
ATOM 757 O O . GLU A 1 97 ? -11.524 -1.483 4.283 1.00 96.31 97 GLU A O 1
ATOM 762 N N . VAL A 1 98 ? -10.143 -1.295 6.046 1.00 95.88 98 VAL A N 1
ATOM 763 C CA . VAL A 1 98 ? -9.545 -2.637 5.944 1.00 95.88 98 VAL A CA 1
ATOM 764 C C . VAL A 1 98 ? -10.254 -3.652 6.842 1.00 95.88 98 VAL A C 1
ATOM 766 O O . VAL A 1 98 ? -10.486 -4.780 6.418 1.00 95.88 98 VAL A O 1
ATOM 769 N N . LEU A 1 99 ? -10.617 -3.266 8.067 1.00 95.38 99 LEU A N 1
ATOM 770 C CA . LEU A 1 99 ? -11.203 -4.174 9.052 1.00 95.38 99 LEU A CA 1
ATOM 771 C C . LEU A 1 99 ? -12.350 -3.544 9.840 1.00 95.38 99 LEU A C 1
ATOM 773 O O . LEU A 1 99 ? -12.400 -2.329 10.065 1.00 95.38 99 LEU A O 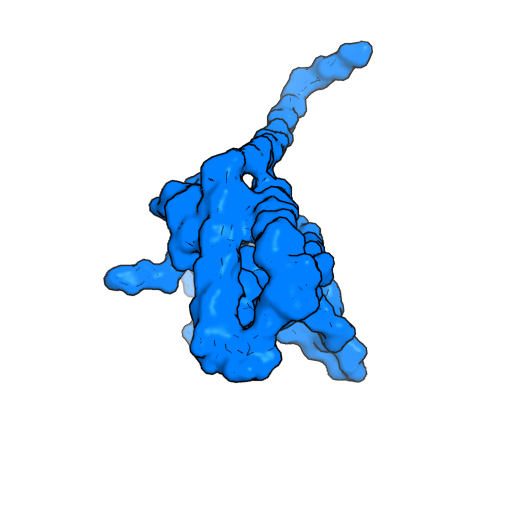1
ATOM 777 N N . ALA A 1 100 ? -13.274 -4.390 10.302 1.00 95.31 100 ALA A N 1
ATOM 778 C CA . ALA A 1 100 ? -14.355 -3.942 11.161 1.00 95.31 100 ALA A CA 1
ATOM 779 C C . ALA A 1 100 ? -13.842 -3.596 12.580 1.00 95.31 100 ALA A C 1
ATOM 781 O O . ALA A 1 100 ? -12.883 -4.200 13.072 1.00 95.31 100 ALA A O 1
ATOM 782 N N . PRO A 1 101 ? -14.487 -2.649 13.294 1.00 94.94 101 PRO A N 1
ATOM 783 C CA . PRO A 1 101 ? -14.060 -2.243 14.636 1.00 94.94 101 PRO A CA 1
ATOM 784 C C . PRO A 1 101 ? -14.035 -3.369 15.684 1.00 94.94 101 PRO A C 1
ATOM 786 O O . PRO A 1 101 ? -13.341 -3.255 16.691 1.00 94.94 101 PRO A O 1
ATOM 789 N N . ASP A 1 102 ? -14.803 -4.438 15.498 1.00 95.31 102 ASP A N 1
ATOM 790 C CA . ASP A 1 102 ? -14.872 -5.620 16.365 1.00 95.31 102 ASP A CA 1
ATOM 791 C C . ASP A 1 102 ? -13.882 -6.735 15.975 1.00 95.31 102 ASP A C 1
ATOM 793 O O . ASP A 1 102 ? -13.791 -7.743 16.673 1.00 95.31 102 ASP A O 1
ATOM 797 N N . GLU A 1 103 ? -13.080 -6.523 14.928 1.00 96.62 103 GLU A N 1
ATOM 798 C CA . GLU A 1 103 ? -12.109 -7.492 14.402 1.00 96.62 103 GLU A CA 1
ATOM 799 C C . GLU A 1 103 ? -10.640 -7.096 14.657 1.00 96.62 103 GLU A C 1
ATOM 801 O O . GLU A 1 103 ? -9.726 -7.819 14.267 1.00 96.62 103 GLU A O 1
ATOM 806 N N . LEU A 1 104 ? -10.374 -6.003 15.389 1.00 97.19 104 LEU A N 1
ATOM 807 C CA . LEU A 1 104 ? -9.013 -5.495 15.657 1.00 97.19 104 LEU A CA 1
ATOM 808 C C . LEU A 1 104 ? -8.093 -6.532 16.321 1.00 97.19 104 LEU A C 1
ATOM 810 O O . LEU A 1 104 ? -6.876 -6.491 16.153 1.00 97.19 104 LEU A O 1
ATOM 814 N N . ALA A 1 105 ? -8.649 -7.475 17.086 1.00 95.94 105 ALA A N 1
ATOM 815 C CA . ALA A 1 105 ? -7.862 -8.536 17.716 1.00 95.94 105 ALA A CA 1
ATOM 816 C C . ALA A 1 105 ? -7.158 -9.450 16.691 1.00 95.94 105 ALA A C 1
ATOM 818 O O . ALA A 1 105 ? -6.136 -10.050 17.022 1.00 95.94 105 ALA A O 1
ATOM 819 N N . GLY A 1 106 ? -7.692 -9.547 15.468 1.00 96.75 106 GLY A N 1
ATOM 820 C CA . GLY A 1 106 ? -7.124 -10.329 14.369 1.00 96.75 106 GLY A CA 1
ATOM 821 C C . GLY A 1 106 ? -6.031 -9.614 13.577 1.00 96.75 106 GLY A C 1
ATOM 822 O O . GLY A 1 106 ? -5.337 -10.284 12.827 1.00 96.75 106 GLY A O 1
ATOM 823 N N . PHE A 1 107 ? -5.848 -8.302 13.774 1.00 98.25 107 PHE A N 1
ATOM 824 C CA . PHE A 1 107 ? -4.942 -7.487 12.961 1.00 98.25 107 PHE A CA 1
ATOM 825 C C . PHE A 1 107 ? -3.500 -8.014 12.976 1.00 98.25 107 PHE A C 1
ATOM 827 O O . PHE A 1 107 ? -2.902 -8.141 14.062 1.00 98.25 107 PHE A O 1
ATOM 834 N N . ASP A 1 108 ? -2.943 -8.249 11.787 1.00 97.56 108 ASP A N 1
ATOM 835 C CA . ASP A 1 108 ? -1.621 -8.841 11.564 1.00 97.56 108 ASP A CA 1
ATOM 836 C C . ASP A 1 108 ? -0.748 -8.062 10.549 1.00 97.56 108 ASP A C 1
ATOM 838 O O . ASP A 1 108 ? -0.978 -6.885 10.273 1.00 97.56 108 ASP A O 1
ATOM 842 N N . SER A 1 109 ? 0.329 -8.688 10.056 1.00 96.00 109 SER A N 1
ATOM 843 C CA . SER A 1 109 ? 1.267 -8.069 9.109 1.00 96.00 109 SER A CA 1
ATOM 844 C C . SER A 1 109 ? 0.689 -7.845 7.713 1.00 96.00 109 SER A C 1
ATOM 846 O O . SER A 1 109 ? 1.126 -6.925 7.021 1.00 96.00 109 SER A O 1
ATOM 848 N N . ASP A 1 110 ? -0.261 -8.673 7.282 1.00 96.50 110 ASP A N 1
ATOM 849 C CA . ASP A 1 110 ? -0.883 -8.543 5.964 1.00 96.50 110 ASP A CA 1
ATOM 850 C C . ASP A 1 110 ? -1.825 -7.333 5.976 1.00 96.50 110 ASP A C 1
ATOM 852 O O . ASP A 1 110 ? -1.857 -6.537 5.032 1.00 96.50 110 ASP A O 1
ATOM 856 N N . ASP A 1 111 ? -2.498 -7.110 7.106 1.00 98.00 111 ASP A N 1
ATOM 857 C CA . ASP A 1 111 ? -3.287 -5.902 7.334 1.00 98.00 111 ASP A CA 1
ATOM 858 C C . ASP A 1 111 ? -2.425 -4.636 7.378 1.00 98.00 111 ASP A C 1
ATOM 860 O O . ASP A 1 111 ? -2.876 -3.584 6.920 1.00 98.00 111 ASP A O 1
ATOM 864 N N . CYS A 1 112 ? -1.164 -4.709 7.829 1.00 98.00 112 CYS A N 1
ATOM 865 C CA . CYS A 1 112 ? -0.243 -3.575 7.710 1.00 98.00 112 CYS A CA 1
ATOM 866 C C . CYS A 1 112 ? -0.057 -3.144 6.250 1.00 98.00 112 CYS A C 1
ATOM 868 O O . CYS A 1 112 ? -0.114 -1.947 5.964 1.00 98.00 112 CYS A O 1
ATOM 870 N N . LEU A 1 113 ? 0.100 -4.090 5.315 1.00 96.69 113 LEU A N 1
ATOM 871 C CA . LEU A 1 113 ? 0.204 -3.755 3.894 1.00 96.69 113 LEU A CA 1
ATOM 872 C C . LEU A 1 113 ? -1.093 -3.128 3.371 1.00 96.69 113 LEU A C 1
ATOM 874 O O . LEU A 1 113 ? -1.040 -2.089 2.711 1.00 96.69 113 LEU A O 1
ATOM 878 N N . ARG A 1 114 ? -2.254 -3.717 3.687 1.00 97.00 114 ARG A N 1
ATOM 879 C CA . ARG A 1 114 ? -3.560 -3.179 3.268 1.00 97.00 114 ARG A CA 1
ATOM 880 C C . ARG A 1 114 ? -3.764 -1.747 3.769 1.00 97.00 114 ARG A C 1
ATOM 882 O O . ARG A 1 114 ? -4.105 -0.862 2.985 1.00 97.00 114 ARG A O 1
ATOM 889 N N . VAL A 1 115 ? -3.476 -1.493 5.047 1.00 97.56 115 VAL A N 1
ATOM 890 C CA . VAL A 1 115 ? -3.567 -0.152 5.644 1.00 97.56 115 VAL A CA 1
ATOM 891 C C . VAL A 1 115 ? -2.566 0.806 5.003 1.00 97.56 115 VAL A C 1
ATOM 893 O O . VAL A 1 115 ? -2.922 1.942 4.700 1.00 97.56 115 VAL A O 1
ATOM 896 N N . ALA A 1 116 ? -1.333 0.374 4.734 1.00 96.12 116 ALA A N 1
ATOM 897 C CA . ALA A 1 116 ? -0.336 1.208 4.066 1.00 96.12 116 ALA A CA 1
ATOM 898 C C . ALA A 1 116 ? -0.749 1.586 2.629 1.00 96.12 116 ALA A C 1
ATOM 900 O O . ALA A 1 116 ? -0.556 2.732 2.208 1.00 96.12 116 ALA A O 1
ATOM 901 N N . MET A 1 117 ? -1.368 0.658 1.893 1.00 94.19 117 MET A N 1
ATOM 902 C CA . MET A 1 117 ? -1.939 0.921 0.569 1.00 94.19 117 MET A CA 1
ATOM 903 C C . MET A 1 117 ? -3.098 1.926 0.637 1.00 94.19 117 MET A C 1
ATOM 905 O O . MET A 1 117 ? -3.158 2.832 -0.198 1.00 94.19 117 MET A O 1
ATOM 909 N N . GLU A 1 118 ? -3.967 1.836 1.649 1.00 95.06 118 GLU A N 1
ATOM 910 C CA . GLU A 1 118 ? -5.071 2.789 1.840 1.00 95.06 118 GLU A CA 1
ATOM 911 C C . GLU A 1 118 ? -4.583 4.179 2.274 1.00 95.06 118 GLU A C 1
ATOM 913 O O . GLU A 1 118 ? -5.029 5.208 1.756 1.00 95.06 118 GLU A O 1
ATOM 918 N N . LEU A 1 119 ? -3.583 4.231 3.157 1.00 94.25 119 LEU A N 1
ATOM 919 C CA . LEU A 1 119 ? -2.897 5.471 3.524 1.00 94.25 119 LEU A CA 1
ATOM 920 C C . LEU A 1 119 ? -2.170 6.109 2.349 1.00 94.25 119 LEU A C 1
ATOM 922 O O . LEU A 1 119 ? -1.903 7.312 2.375 1.00 94.25 119 LEU A O 1
ATOM 926 N N . ARG A 1 120 ? -1.865 5.311 1.324 1.00 92.88 120 ARG A N 1
ATOM 927 C CA . ARG A 1 120 ? -1.054 5.708 0.187 1.00 92.88 120 ARG A CA 1
ATOM 928 C C . ARG A 1 120 ? 0.303 6.232 0.664 1.00 92.88 120 ARG A C 1
ATOM 930 O O . ARG A 1 120 ? 0.698 7.349 0.334 1.00 92.88 120 ARG A O 1
ATOM 937 N N . VAL A 1 121 ? 1.020 5.440 1.456 1.00 93.12 121 VAL A N 1
ATOM 938 C CA . VAL A 1 121 ? 2.408 5.751 1.838 1.00 93.12 121 VAL A CA 1
ATOM 939 C C . VAL A 1 121 ? 3.392 5.194 0.805 1.00 93.12 121 VAL A C 1
ATOM 941 O O . VAL A 1 121 ? 3.087 4.190 0.162 1.00 93.12 121 VAL A O 1
ATOM 944 N N . PRO A 1 122 ? 4.554 5.837 0.607 1.00 92.38 122 PRO A N 1
ATOM 945 C CA . PRO A 1 122 ? 5.522 5.414 -0.399 1.00 92.38 122 PRO A CA 1
ATOM 946 C C . PRO A 1 122 ? 6.197 4.108 0.035 1.00 92.38 122 PRO A C 1
ATOM 948 O O . PRO A 1 122 ? 7.117 4.113 0.853 1.00 92.38 122 PRO A O 1
ATOM 951 N N . LEU A 1 123 ? 5.738 2.978 -0.503 1.00 93.38 123 LEU A N 1
ATOM 952 C CA . LEU A 1 123 ? 6.292 1.655 -0.196 1.00 93.38 123 LEU A CA 1
ATOM 953 C C . LEU A 1 123 ? 7.459 1.309 -1.119 1.00 93.38 123 LEU A C 1
ATOM 955 O O . LEU A 1 123 ? 7.399 1.575 -2.325 1.00 93.38 123 LEU A O 1
ATOM 959 N N . ARG A 1 124 ? 8.485 0.657 -0.568 1.00 92.25 124 ARG A N 1
ATOM 960 C CA . ARG A 1 124 ? 9.566 0.039 -1.340 1.00 92.25 124 ARG A CA 1
ATOM 961 C C . ARG A 1 124 ? 9.012 -1.108 -2.185 1.00 92.25 124 ARG A C 1
ATOM 963 O O . ARG A 1 124 ? 8.199 -1.902 -1.723 1.00 92.25 124 ARG A O 1
ATOM 970 N N . VAL A 1 125 ? 9.483 -1.201 -3.425 1.00 91.06 125 VAL A N 1
ATOM 971 C CA . VAL A 1 125 ? 9.086 -2.234 -4.387 1.00 91.06 125 VAL A CA 1
ATOM 972 C C . VAL A 1 125 ? 10.316 -3.080 -4.719 1.00 91.06 125 VAL A C 1
ATOM 974 O O . VAL A 1 125 ? 10.998 -2.889 -5.727 1.00 91.06 125 VAL A O 1
ATOM 977 N N . ASP A 1 126 ? 10.636 -4.004 -3.819 1.00 81.75 126 ASP A N 1
ATOM 978 C CA . ASP A 1 126 ? 11.782 -4.922 -3.902 1.00 81.75 126 ASP A CA 1
ATOM 979 C C . ASP A 1 126 ? 11.388 -6.360 -4.282 1.00 81.75 126 ASP A C 1
ATOM 981 O O . ASP A 1 126 ? 12.259 -7.189 -4.545 1.00 81.75 126 ASP A O 1
ATOM 985 N N . GLY A 1 127 ? 10.083 -6.628 -4.391 1.00 79.00 127 GLY A N 1
ATOM 986 C CA . GLY A 1 127 ? 9.521 -7.940 -4.703 1.00 79.00 127 GLY A CA 1
ATOM 987 C C . GLY A 1 127 ? 9.174 -8.783 -3.473 1.00 79.00 127 GLY A C 1
ATOM 988 O O . GLY A 1 127 ? 8.684 -9.895 -3.650 1.00 79.00 127 GLY A O 1
ATOM 989 N N . GLU A 1 128 ? 9.396 -8.284 -2.251 1.00 84.44 128 GLU A N 1
ATOM 990 C CA . GLU A 1 128 ? 8.977 -8.978 -1.023 1.00 84.44 128 GLU A CA 1
ATOM 991 C C . GLU A 1 128 ? 7.482 -8.804 -0.750 1.00 84.44 128 GLU A C 1
ATOM 993 O O . GLU A 1 128 ? 6.818 -9.731 -0.290 1.00 84.44 128 GLU A O 1
ATOM 998 N N . LEU A 1 129 ? 6.949 -7.623 -1.069 1.00 90.12 129 LEU A N 1
ATOM 999 C CA . LEU A 1 129 ? 5.543 -7.292 -0.881 1.00 90.12 129 LEU A CA 1
ATOM 1000 C C . LEU A 1 129 ? 4.803 -7.195 -2.221 1.00 90.12 129 LEU A C 1
ATOM 1002 O O . LEU A 1 129 ? 5.341 -6.642 -3.191 1.00 90.12 129 LEU A O 1
ATOM 1006 N N . PRO A 1 130 ? 3.542 -7.661 -2.283 1.00 92.44 130 PRO A N 1
ATOM 1007 C CA . PRO A 1 130 ? 2.684 -7.428 -3.428 1.00 92.44 130 PRO A CA 1
ATOM 1008 C C . PRO A 1 130 ? 2.217 -5.965 -3.419 1.00 92.44 130 PRO A C 1
ATOM 1010 O O . PRO A 1 130 ? 1.157 -5.638 -2.894 1.00 92.44 130 PRO A O 1
ATOM 1013 N N . VAL A 1 131 ? 2.995 -5.082 -4.051 1.00 93.25 131 VAL A N 1
ATOM 1014 C CA . VAL A 1 131 ? 2.696 -3.644 -4.124 1.00 93.25 131 VAL A CA 1
ATOM 1015 C C . VAL A 1 131 ? 2.384 -3.211 -5.567 1.00 93.25 131 VAL A C 1
ATOM 1017 O O . VAL A 1 131 ? 3.117 -3.576 -6.497 1.00 93.25 131 VAL A O 1
ATOM 1020 N N . PRO A 1 132 ? 1.331 -2.404 -5.800 1.00 93.00 132 PRO A N 1
ATOM 1021 C CA . PRO A 1 132 ? 1.096 -1.784 -7.098 1.00 93.00 132 PRO A CA 1
ATOM 1022 C C . PRO A 1 132 ? 2.201 -0.767 -7.428 1.00 93.00 132 PRO A C 1
ATOM 1024 O O . PRO A 1 132 ? 2.542 0.113 -6.638 1.00 93.00 132 PRO A O 1
ATOM 1027 N N . PHE A 1 133 ? 2.764 -0.870 -8.627 1.00 93.69 133 PHE A N 1
ATOM 1028 C CA . PHE A 1 133 ? 3.848 -0.022 -9.107 1.00 93.69 133 PHE A CA 1
ATOM 1029 C C . PHE A 1 133 ? 3.720 0.177 -10.611 1.00 93.69 133 PHE A C 1
ATOM 1031 O O . PHE A 1 133 ? 3.399 -0.752 -11.352 1.00 93.69 133 PHE A O 1
ATOM 1038 N N . MET A 1 134 ? 3.996 1.393 -11.070 1.00 93.69 134 MET A N 1
ATOM 1039 C CA . MET A 1 134 ? 4.085 1.709 -12.486 1.00 93.69 134 MET A CA 1
ATOM 1040 C C . MET A 1 134 ? 5.074 2.851 -12.673 1.00 93.69 134 MET A C 1
ATOM 1042 O O . MET A 1 134 ? 4.971 3.885 -12.021 1.00 93.69 134 MET A O 1
ATOM 1046 N N . VAL A 1 135 ? 6.020 2.659 -13.584 1.00 92.88 135 VAL A N 1
ATOM 1047 C CA . VAL A 1 135 ? 6.892 3.713 -14.089 1.00 92.88 135 VAL A CA 1
ATOM 1048 C C . VAL A 1 135 ? 6.823 3.714 -15.604 1.00 92.88 135 VAL A C 1
ATOM 1050 O O . VAL A 1 135 ? 6.865 2.665 -16.248 1.00 92.88 135 VAL A O 1
ATOM 1053 N N . GLU A 1 136 ? 6.723 4.902 -16.182 1.00 94.12 136 GLU A N 1
ATOM 1054 C CA . GLU A 1 136 ? 6.691 5.099 -17.621 1.00 94.12 136 GLU A CA 1
ATOM 1055 C C . GLU A 1 136 ? 7.645 6.226 -18.000 1.00 94.12 136 GLU A C 1
ATOM 1057 O O . GLU A 1 136 ? 7.610 7.305 -17.408 1.00 94.12 136 GLU A O 1
ATOM 1062 N N . VAL A 1 137 ? 8.509 5.965 -18.979 1.00 94.12 137 VAL A N 1
ATOM 1063 C CA . VAL A 1 137 ? 9.583 6.876 -19.390 1.00 94.12 137 VAL A CA 1
ATOM 1064 C C . VAL A 1 137 ? 9.627 7.006 -20.906 1.00 94.12 137 VAL A C 1
ATOM 1066 O O . VAL A 1 137 ? 9.269 6.077 -21.635 1.00 94.12 137 VAL A O 1
ATOM 1069 N N . ASP A 1 138 ? 10.060 8.167 -21.389 1.00 94.12 138 ASP A N 1
ATOM 1070 C CA . ASP A 1 138 ? 10.177 8.434 -22.819 1.00 94.12 138 ASP A CA 1
ATOM 1071 C C . ASP A 1 138 ? 11.279 7.590 -23.462 1.00 94.12 138 ASP A C 1
ATOM 1073 O O . ASP A 1 138 ? 12.357 7.371 -22.905 1.00 94.12 138 ASP A O 1
ATOM 1077 N N . HIS A 1 139 ? 10.996 7.099 -24.667 1.00 93.19 139 HIS A N 1
ATOM 1078 C CA . HIS A 1 139 ? 11.981 6.383 -25.454 1.00 93.19 139 HIS A CA 1
ATOM 1079 C C . HIS A 1 139 ? 13.024 7.386 -25.983 1.00 93.19 139 HIS A C 1
ATOM 1081 O O . HIS A 1 139 ? 12.645 8.365 -26.627 1.00 93.19 139 HIS A O 1
ATOM 1087 N N . PRO A 1 140 ? 14.337 7.154 -25.789 1.00 92.69 140 PRO A N 1
ATOM 1088 C CA . PRO A 1 140 ? 15.368 8.138 -26.132 1.00 92.69 140 PRO A CA 1
ATOM 1089 C C . PRO A 1 140 ? 15.536 8.360 -27.645 1.00 92.69 140 PRO A C 1
ATOM 1091 O O . PRO A 1 140 ? 16.036 9.398 -28.070 1.00 92.69 140 PRO A O 1
ATOM 1094 N N . ALA A 1 141 ? 15.138 7.391 -28.475 1.00 90.00 141 ALA A N 1
ATOM 1095 C CA . ALA A 1 141 ? 15.165 7.520 -29.934 1.00 90.00 141 ALA A CA 1
ATOM 1096 C C . ALA A 1 141 ? 13.819 8.001 -30.502 1.00 90.00 141 ALA A C 1
ATOM 1098 O O . ALA A 1 141 ? 12.807 7.316 -30.340 1.00 90.00 141 ALA A O 1
ATOM 1099 N N . GLU A 1 142 ? 13.834 9.117 -31.240 1.00 82.44 142 GLU A N 1
ATOM 1100 C CA . GLU A 1 142 ? 12.643 9.737 -31.851 1.00 82.44 142 GLU A CA 1
ATOM 1101 C C . GLU A 1 142 ? 11.978 8.875 -32.942 1.00 82.44 142 GLU A C 1
ATOM 1103 O O . GLU A 1 142 ? 10.760 8.961 -33.135 1.00 82.44 142 GLU A O 1
ATOM 1108 N N . ASP A 1 143 ? 12.771 8.025 -33.606 1.00 85.12 143 ASP A N 1
ATOM 1109 C CA . ASP A 1 143 ? 12.359 7.148 -34.715 1.00 85.12 143 ASP A CA 1
ATOM 1110 C C . ASP A 1 143 ? 11.932 5.739 -34.259 1.00 85.12 143 ASP A C 1
ATOM 1112 O O . ASP A 1 143 ? 11.678 4.858 -35.084 1.00 85.12 143 ASP A O 1
ATOM 1116 N N . SER A 1 144 ? 11.878 5.488 -32.947 1.00 86.44 144 SER A N 1
ATOM 1117 C CA . SER A 1 144 ? 11.426 4.200 -32.418 1.00 86.44 144 SER A CA 1
ATOM 1118 C C . SER A 1 144 ? 9.940 3.964 -32.699 1.00 86.44 144 SER A C 1
ATOM 1120 O O . SER A 1 144 ? 9.125 4.888 -32.693 1.00 86.44 144 SER A O 1
ATOM 1122 N N . GLY A 1 145 ? 9.570 2.693 -32.891 1.00 88.81 145 GLY A N 1
ATOM 1123 C CA . GLY A 1 145 ? 8.166 2.278 -32.950 1.00 88.81 145 GLY A CA 1
ATOM 1124 C C . GLY A 1 145 ? 7.425 2.484 -31.623 1.00 88.81 145 GLY A C 1
ATOM 1125 O O . GLY A 1 145 ? 6.200 2.576 -31.621 1.00 88.81 145 GLY A O 1
ATOM 1126 N N . PHE A 1 146 ? 8.157 2.610 -30.511 1.00 93.38 146 PHE A N 1
ATOM 1127 C CA . PHE A 1 146 ? 7.613 2.939 -29.197 1.00 93.38 146 PHE A CA 1
ATOM 1128 C C . PHE A 1 146 ? 7.971 4.372 -28.810 1.00 93.38 146 PHE A C 1
ATOM 1130 O O . PHE A 1 146 ? 9.119 4.791 -28.931 1.00 93.38 146 PHE A O 1
ATOM 1137 N N . ARG A 1 147 ? 6.986 5.120 -28.309 1.00 93.31 147 ARG A N 1
ATOM 1138 C CA . ARG A 1 147 ? 7.185 6.476 -27.777 1.00 93.31 147 ARG A CA 1
ATOM 1139 C C . ARG A 1 147 ? 7.661 6.464 -26.335 1.00 93.31 147 ARG A C 1
ATOM 1141 O O . ARG A 1 147 ? 8.446 7.323 -25.956 1.00 93.31 147 ARG A O 1
ATOM 1148 N N . ARG A 1 148 ? 7.182 5.503 -25.551 1.00 95.06 148 ARG A N 1
ATOM 1149 C CA . ARG A 1 148 ? 7.519 5.323 -24.137 1.00 95.06 148 ARG A CA 1
ATOM 1150 C C . ARG A 1 148 ? 7.731 3.848 -23.842 1.00 95.06 148 ARG A C 1
ATOM 1152 O O . ARG A 1 148 ? 7.229 2.999 -24.579 1.00 95.06 148 ARG A O 1
ATOM 1159 N N . LEU A 1 149 ? 8.449 3.556 -22.769 1.00 95.56 149 LEU A N 1
ATOM 1160 C CA . LEU A 1 149 ? 8.517 2.225 -22.176 1.00 95.56 149 LEU A CA 1
ATOM 1161 C C . LEU A 1 149 ? 7.935 2.278 -20.772 1.00 95.56 149 LEU A C 1
ATOM 1163 O O . LEU A 1 149 ? 8.122 3.264 -20.056 1.00 95.56 149 LEU A O 1
ATOM 1167 N N . ARG A 1 150 ? 7.236 1.213 -20.394 1.00 95.50 150 ARG A N 1
ATOM 1168 C CA . ARG A 1 150 ? 6.596 1.071 -19.092 1.00 95.50 150 ARG A CA 1
ATOM 1169 C C . ARG A 1 150 ? 7.113 -0.176 -18.388 1.00 95.50 150 ARG A C 1
ATOM 1171 O O . ARG A 1 150 ? 7.238 -1.224 -19.017 1.00 95.50 150 ARG A O 1
ATOM 1178 N N . ILE A 1 151 ? 7.367 -0.052 -17.089 1.00 95.69 151 ILE A N 1
ATOM 1179 C CA . ILE A 1 151 ? 7.431 -1.184 -16.164 1.00 95.69 151 ILE A CA 1
ATOM 1180 C C . ILE A 1 151 ? 6.240 -1.047 -15.218 1.00 95.69 151 ILE A C 1
ATOM 1182 O O . ILE A 1 151 ? 6.084 -0.001 -14.591 1.00 95.69 151 ILE A O 1
ATOM 1186 N N . GLU A 1 152 ? 5.408 -2.076 -15.098 1.00 95.06 152 GLU A N 1
ATOM 1187 C CA . GLU A 1 152 ? 4.324 -2.109 -14.110 1.00 95.06 152 GLU A CA 1
ATOM 1188 C C . GLU A 1 152 ? 4.244 -3.460 -13.401 1.00 95.06 152 GLU A C 1
ATOM 1190 O O . GLU A 1 152 ? 4.639 -4.486 -13.960 1.00 95.06 152 GLU A O 1
ATOM 1195 N N . THR A 1 153 ? 3.747 -3.470 -12.164 1.00 95.38 153 THR A N 1
ATOM 1196 C CA . THR A 1 153 ? 3.453 -4.726 -11.479 1.00 95.38 153 THR A CA 1
ATOM 1197 C C . THR A 1 153 ? 2.181 -5.355 -12.034 1.00 95.38 153 THR A C 1
ATOM 1199 O O . THR A 1 153 ? 1.183 -4.685 -12.315 1.00 95.38 153 THR A O 1
ATOM 1202 N N . ARG A 1 154 ? 2.235 -6.668 -12.239 1.00 95.06 154 ARG A N 1
ATOM 1203 C CA . ARG A 1 154 ? 1.170 -7.491 -12.816 1.00 95.06 154 ARG A CA 1
ATOM 1204 C C . ARG A 1 154 ? 1.021 -8.767 -12.002 1.00 95.06 154 ARG A C 1
ATOM 1206 O O . ARG A 1 154 ? 1.951 -9.171 -11.305 1.00 95.06 154 ARG A O 1
ATOM 1213 N N . ARG A 1 155 ? -0.147 -9.391 -12.100 1.00 94.88 155 ARG A N 1
ATOM 1214 C CA . ARG A 1 155 ? -0.446 -10.700 -11.516 1.00 94.88 155 ARG A CA 1
ATOM 1215 C C . ARG A 1 155 ? -1.122 -11.570 -12.567 1.00 94.88 155 ARG A C 1
ATOM 1217 O O . ARG A 1 155 ? -1.898 -11.077 -13.381 1.00 94.88 155 ARG A O 1
ATOM 1224 N N . GLU A 1 156 ? -0.802 -12.854 -12.569 1.00 94.12 156 GLU A N 1
ATOM 1225 C CA . GLU A 1 156 ? -1.445 -13.845 -13.437 1.00 94.12 156 GLU A CA 1
ATOM 1226 C C . GLU A 1 156 ? -2.714 -14.352 -12.749 1.00 94.12 156 GLU A C 1
ATOM 1228 O O . GLU A 1 156 ? -2.675 -14.674 -11.563 1.00 94.12 156 GLU A O 1
ATOM 1233 N N . ARG A 1 157 ? -3.834 -14.453 -13.465 1.00 93.50 157 ARG A N 1
ATOM 1234 C CA . ARG A 1 157 ? -5.000 -15.180 -12.952 1.00 93.50 157 ARG A CA 1
ATOM 1235 C C . ARG A 1 157 ? -4.683 -16.663 -12.815 1.00 93.50 157 ARG A C 1
ATOM 1237 O O . ARG A 1 157 ? -4.033 -17.248 -13.678 1.00 93.50 157 ARG A O 1
ATOM 1244 N N . LEU A 1 158 ? -5.169 -17.288 -11.748 1.00 92.19 158 LEU A N 1
ATOM 1245 C CA . LEU A 1 158 ? -4.975 -18.721 -11.500 1.00 92.19 158 LEU A CA 1
ATOM 1246 C C . LEU A 1 158 ? -6.062 -19.599 -12.150 1.00 92.19 158 LEU A C 1
ATOM 1248 O O . LEU A 1 158 ? -6.160 -20.790 -11.849 1.00 92.19 158 LEU A O 1
ATOM 1252 N N . ASP A 1 159 ? -6.849 -19.022 -13.059 1.00 90.69 159 ASP A N 1
ATOM 1253 C CA . ASP A 1 159 ? -7.830 -19.719 -13.889 1.00 90.69 159 ASP A CA 1
ATOM 1254 C C . ASP A 1 159 ? -7.185 -20.444 -15.093 1.00 90.69 159 ASP A C 1
ATOM 1256 O O . ASP A 1 159 ? -5.963 -20.551 -15.218 1.00 90.69 159 ASP A O 1
ATOM 1260 N N . GLU A 1 160 ? -8.012 -21.017 -15.975 1.00 83.31 160 GLU A N 1
ATOM 1261 C CA . GLU A 1 160 ? -7.533 -21.736 -17.165 1.00 83.31 160 GLU A CA 1
ATOM 1262 C C . GLU A 1 160 ? -6.901 -20.809 -18.218 1.00 83.31 160 GLU A C 1
ATOM 1264 O O . GLU A 1 160 ? -6.059 -21.260 -18.997 1.00 83.31 160 GLU A O 1
ATOM 1269 N N . GLU A 1 161 ? -7.300 -19.534 -18.258 1.00 86.12 161 GLU A N 1
ATOM 1270 C CA . GLU A 1 161 ? -6.863 -18.572 -19.274 1.00 86.12 161 GLU A CA 1
ATOM 1271 C C . GLU A 1 161 ? -5.527 -17.921 -18.913 1.00 86.12 161 GLU A C 1
ATOM 1273 O O . GLU A 1 161 ? -4.790 -17.525 -19.821 1.00 86.12 161 GLU A O 1
ATOM 1278 N N . ARG A 1 162 ? -5.177 -17.882 -17.617 1.00 87.44 162 ARG A N 1
ATOM 1279 C CA . ARG A 1 162 ? -3.872 -17.406 -17.133 1.00 87.44 162 ARG A CA 1
ATOM 1280 C C . ARG A 1 162 ? -3.547 -15.993 -17.613 1.00 87.44 162 ARG A C 1
ATOM 1282 O O . ARG A 1 162 ? -2.420 -15.661 -17.985 1.00 87.44 162 ARG A O 1
ATOM 1289 N N . GLU A 1 163 ? -4.569 -15.143 -17.640 1.00 90.56 163 GLU A N 1
ATOM 1290 C CA . GLU A 1 163 ? -4.430 -13.768 -18.101 1.00 90.56 163 GLU A CA 1
ATOM 1291 C C . GLU A 1 163 ? -3.552 -12.957 -17.135 1.00 90.56 163 GLU A C 1
ATOM 1293 O O . GLU A 1 163 ? -3.769 -12.959 -15.922 1.00 90.56 163 GLU A O 1
ATOM 1298 N N . SER A 1 164 ? -2.568 -12.232 -17.677 1.00 91.44 164 SER A N 1
ATOM 1299 C CA . SER A 1 164 ? -1.744 -11.290 -16.913 1.00 91.44 164 SER A CA 1
ATOM 1300 C C . SER A 1 164 ? -2.435 -9.933 -16.814 1.00 91.44 164 SER A C 1
ATOM 1302 O O . SER A 1 164 ? -2.490 -9.168 -17.788 1.00 91.44 164 SER A O 1
ATOM 1304 N N . VAL A 1 165 ? -2.921 -9.614 -15.617 1.00 93.44 165 VAL A N 1
ATOM 1305 C CA . VAL A 1 165 ? -3.636 -8.373 -15.315 1.00 93.44 165 VAL A CA 1
ATOM 1306 C C . VAL A 1 165 ? -2.736 -7.384 -14.561 1.00 93.44 165 VAL A C 1
ATOM 1308 O O . VAL A 1 165 ? -1.928 -7.798 -13.726 1.00 93.44 165 VAL A O 1
ATOM 1311 N N . PRO A 1 166 ? -2.836 -6.070 -14.828 1.00 94.12 166 PRO A N 1
ATOM 1312 C CA . PRO A 1 166 ? -2.114 -5.068 -14.050 1.00 94.12 166 PRO A CA 1
ATOM 1313 C C . PRO A 1 166 ? -2.573 -5.050 -12.592 1.00 94.12 166 PRO A C 1
ATOM 1315 O O . PRO A 1 166 ? -3.771 -5.120 -12.336 1.00 94.12 166 PRO A O 1
ATOM 1318 N N . PHE A 1 167 ? -1.639 -4.876 -11.660 1.00 94.25 167 PHE A N 1
ATOM 1319 C CA . PHE A 1 167 ? -1.950 -4.688 -10.247 1.00 94.25 167 PHE A CA 1
ATOM 1320 C C . PHE A 1 167 ? -2.082 -3.192 -9.941 1.00 94.25 167 PHE A C 1
ATOM 1322 O O . PHE A 1 167 ? -1.150 -2.408 -10.149 1.00 94.25 167 PHE A O 1
ATOM 1329 N N . ARG A 1 168 ? -3.271 -2.769 -9.510 1.00 91.56 168 ARG A N 1
ATOM 1330 C CA . ARG A 1 168 ? -3.640 -1.366 -9.310 1.00 91.56 168 ARG A CA 1
ATOM 1331 C C . ARG A 1 168 ? -3.941 -1.061 -7.842 1.00 91.56 168 ARG A C 1
ATOM 1333 O O . ARG A 1 168 ? -4.189 -1.938 -7.023 1.00 91.56 168 ARG A O 1
ATOM 1340 N N . ASN A 1 169 ? -3.935 0.233 -7.527 1.00 85.75 169 ASN A N 1
ATOM 1341 C CA . ASN A 1 169 ? -4.388 0.726 -6.229 1.00 85.75 169 ASN A CA 1
ATOM 1342 C C . ASN A 1 169 ? -5.859 0.353 -6.007 1.00 85.75 169 ASN A C 1
ATOM 1344 O O . ASN A 1 169 ? -6.700 0.665 -6.852 1.00 85.75 169 ASN A O 1
ATOM 1348 N N . GLY A 1 170 ? -6.146 -0.246 -4.853 1.00 86.75 170 GLY A N 1
ATOM 1349 C CA . GLY A 1 170 ? -7.477 -0.726 -4.478 1.00 86.75 170 GLY A CA 1
ATOM 1350 C C . GLY A 1 170 ? -7.727 -2.202 -4.788 1.00 86.75 170 GLY A C 1
ATOM 1351 O O . GLY A 1 170 ? -8.742 -2.726 -4.338 1.00 86.75 170 GLY A O 1
ATOM 1352 N N . ASP A 1 171 ? -6.829 -2.881 -5.507 1.00 91.69 171 ASP A N 1
ATOM 1353 C CA . ASP A 1 171 ? -6.905 -4.336 -5.609 1.00 91.69 171 ASP A CA 1
ATOM 1354 C C . ASP A 1 171 ? -6.469 -4.977 -4.278 1.00 91.69 171 ASP A C 1
ATOM 1356 O O . ASP A 1 171 ? -5.549 -4.484 -3.621 1.00 91.69 171 ASP A O 1
ATOM 1360 N N . GLU A 1 172 ? -7.076 -6.110 -3.915 1.00 94.38 172 GLU A N 1
ATOM 1361 C CA . GLU A 1 172 ? -6.684 -6.893 -2.736 1.00 94.38 172 GLU A CA 1
ATOM 1362 C C . GLU A 1 172 ? -5.275 -7.489 -2.950 1.00 94.38 172 GLU A C 1
ATOM 1364 O O . GLU A 1 172 ? -5.079 -8.241 -3.914 1.00 94.38 172 GLU A O 1
ATOM 1369 N N . PRO A 1 173 ? -4.269 -7.154 -2.116 1.00 94.25 173 PRO A N 1
ATOM 1370 C CA . PRO A 1 173 ? -2.890 -7.608 -2.305 1.00 94.25 173 PRO A CA 1
ATOM 1371 C C . PRO A 1 173 ? -2.716 -9.127 -2.204 1.00 94.25 173 PRO A C 1
ATOM 1373 O O . PRO A 1 173 ? -1.875 -9.678 -2.919 1.00 94.25 173 PRO A O 1
ATOM 1376 N N . PHE A 1 174 ? -3.532 -9.797 -1.387 1.00 94.62 174 PHE A N 1
ATOM 1377 C CA . PHE A 1 174 ? -3.442 -11.235 -1.117 1.00 94.62 174 PHE A CA 1
ATOM 1378 C C . PHE A 1 174 ? -4.622 -12.025 -1.704 1.00 94.62 174 PHE A C 1
ATOM 1380 O O . PHE A 1 174 ? -5.064 -13.014 -1.128 1.00 94.62 174 PHE A O 1
ATOM 1387 N N . ASP A 1 175 ? -5.144 -11.574 -2.847 1.00 94.31 175 ASP A N 1
ATOM 1388 C CA . ASP A 1 175 ? -6.229 -12.243 -3.566 1.00 94.31 175 ASP A CA 1
ATOM 1389 C C . ASP A 1 175 ? -5.817 -13.666 -3.987 1.00 94.31 175 ASP A C 1
ATOM 1391 O O . ASP A 1 175 ? -4.898 -13.846 -4.789 1.00 94.31 175 ASP A O 1
ATOM 1395 N N . GLU A 1 176 ? -6.506 -14.676 -3.447 1.00 94.00 176 GLU A N 1
ATOM 1396 C CA . GLU A 1 176 ? -6.228 -16.096 -3.694 1.00 94.00 176 GLU A CA 1
ATOM 1397 C C . GLU A 1 176 ? -6.491 -16.527 -5.150 1.00 94.00 176 GLU A C 1
ATOM 1399 O O . GLU A 1 176 ? -6.028 -17.593 -5.565 1.00 94.00 176 GLU A O 1
ATOM 1404 N N . GLU A 1 177 ? -7.215 -15.727 -5.941 1.00 94.69 177 GLU A N 1
ATOM 1405 C CA . GLU A 1 177 ? -7.458 -15.982 -7.368 1.00 94.69 177 GLU A CA 1
ATOM 1406 C C . GLU A 1 177 ? -6.295 -15.515 -8.261 1.00 94.69 177 GLU A C 1
ATOM 1408 O O . GLU A 1 177 ? -6.250 -15.827 -9.460 1.00 94.69 177 GLU A O 1
ATOM 1413 N N . LEU A 1 178 ? -5.335 -14.784 -7.689 1.00 94.69 178 LEU A N 1
ATOM 1414 C CA . LEU A 1 178 ? -4.209 -14.189 -8.394 1.00 94.69 178 LEU A CA 1
ATOM 1415 C C . LEU A 1 178 ? -2.874 -14.788 -7.938 1.00 94.69 178 LEU A C 1
ATOM 1417 O O . LEU A 1 178 ? -2.631 -15.098 -6.776 1.00 94.69 178 LEU A O 1
ATOM 1421 N N . GLY A 1 179 ? -1.974 -14.958 -8.902 1.00 92.31 179 GLY A N 1
ATOM 1422 C CA . GLY A 1 179 ? -0.609 -15.400 -8.676 1.00 92.31 179 GLY A CA 1
ATOM 1423 C C . GLY A 1 179 ? 0.281 -14.316 -8.056 1.00 92.31 179 GLY A C 1
ATOM 1424 O O . GLY A 1 179 ? -0.149 -13.180 -7.832 1.00 92.31 179 GLY A O 1
ATOM 1425 N N . PRO A 1 180 ? 1.562 -14.646 -7.811 1.00 92.00 180 PRO A N 1
ATOM 1426 C CA . PRO A 1 180 ? 2.524 -13.691 -7.280 1.00 92.00 180 PRO A CA 1
ATOM 1427 C C . PRO A 1 180 ? 2.730 -12.513 -8.236 1.00 92.00 180 PRO A C 1
ATOM 1429 O O . PRO A 1 180 ? 2.556 -12.625 -9.452 1.00 92.00 180 PRO A O 1
ATOM 1432 N N . VAL A 1 181 ? 3.155 -11.386 -7.671 1.00 93.75 181 VAL A N 1
ATOM 1433 C CA . VAL A 1 181 ? 3.469 -10.187 -8.445 1.00 93.75 181 VAL A CA 1
ATOM 1434 C C . VAL A 1 181 ? 4.716 -10.402 -9.302 1.00 93.75 181 VAL A C 1
ATOM 1436 O O . VAL A 1 181 ? 5.735 -10.912 -8.837 1.00 93.75 181 VAL A O 1
ATOM 1439 N N . CYS A 1 182 ? 4.647 -9.956 -10.554 1.00 94.19 182 CYS A N 1
ATOM 1440 C CA . CYS A 1 182 ? 5.787 -9.811 -11.451 1.00 94.19 182 CYS A CA 1
ATOM 1441 C C . CYS A 1 182 ? 5.837 -8.395 -12.041 1.00 94.19 182 CYS A C 1
ATOM 1443 O O . CYS A 1 182 ? 4.890 -7.621 -11.934 1.00 94.19 182 CYS A O 1
ATOM 1445 N N . PHE A 1 183 ? 6.947 -8.058 -12.688 1.00 95.44 183 PHE A N 1
ATOM 1446 C CA . PHE A 1 183 ? 7.196 -6.784 -13.353 1.00 95.44 183 PHE A CA 1
ATOM 1447 C C . PHE A 1 183 ? 7.075 -6.971 -14.860 1.00 95.44 183 PHE A C 1
ATOM 1449 O O . PH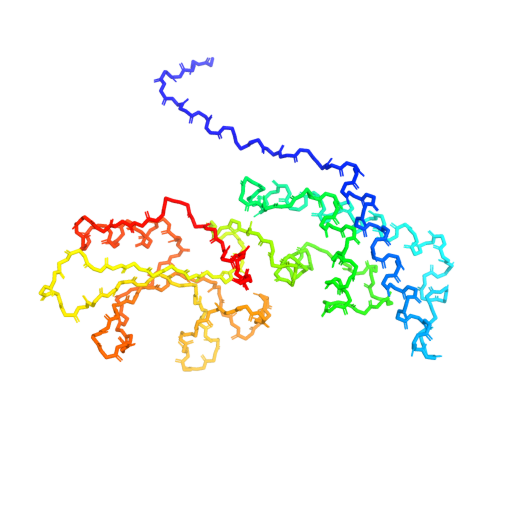E A 1 183 ? 7.981 -7.520 -15.495 1.00 95.44 183 PHE A O 1
ATOM 1456 N N . GLY A 1 184 ? 5.956 -6.521 -15.415 1.00 95.94 184 GLY A N 1
ATOM 1457 C CA . GLY A 1 184 ? 5.720 -6.509 -16.850 1.00 95.94 184 GLY A CA 1
ATOM 1458 C C . GLY A 1 184 ? 6.391 -5.314 -17.506 1.00 95.94 184 GLY A C 1
ATOM 1459 O O . GLY A 1 184 ? 6.370 -4.203 -16.977 1.00 95.94 184 GLY A O 1
ATOM 1460 N N . ILE A 1 185 ? 6.996 -5.560 -18.662 1.00 97.31 185 ILE A N 1
ATOM 1461 C CA . ILE A 1 185 ? 7.654 -4.561 -19.494 1.00 97.31 185 ILE A CA 1
ATOM 1462 C C . ILE A 1 185 ? 6.842 -4.412 -20.772 1.00 97.31 185 ILE A C 1
ATOM 1464 O O . ILE A 1 185 ? 6.689 -5.375 -21.528 1.00 97.31 185 ILE A O 1
ATOM 1468 N N . ASP A 1 186 ? 6.383 -3.197 -21.041 1.00 96.81 186 ASP A N 1
ATOM 1469 C CA . ASP A 1 186 ? 5.568 -2.879 -22.206 1.00 96.81 186 ASP A CA 1
ATOM 1470 C C . ASP A 1 186 ? 6.175 -1.712 -22.998 1.00 96.81 186 ASP A C 1
ATOM 1472 O O . ASP A 1 186 ? 6.627 -0.705 -22.444 1.00 96.81 186 ASP A O 1
ATOM 1476 N N . GLY A 1 187 ? 6.159 -1.832 -24.323 1.00 96.38 187 GLY A N 1
ATOM 1477 C CA . GLY A 1 187 ? 6.377 -0.718 -25.237 1.00 96.38 187 GLY A CA 1
ATOM 1478 C C . GLY A 1 187 ? 5.068 0.021 -25.491 1.00 96.38 187 GLY A C 1
ATOM 1479 O O . GLY A 1 187 ? 4.065 -0.596 -25.843 1.00 96.38 187 GLY A O 1
ATOM 1480 N N . VAL A 1 188 ? 5.068 1.343 -25.337 1.00 95.56 188 VAL A N 1
ATOM 1481 C CA . VAL A 1 188 ? 3.890 2.186 -25.576 1.00 95.56 188 VAL A CA 1
ATOM 1482 C C . VAL A 1 188 ? 3.973 2.769 -26.983 1.00 95.56 188 VAL A C 1
ATOM 1484 O O . VAL A 1 188 ? 4.858 3.579 -27.286 1.00 95.56 188 VAL A O 1
ATOM 1487 N N . GLY A 1 189 ? 3.050 2.357 -27.848 1.00 94.12 189 GLY A N 1
ATOM 1488 C CA . GLY A 1 189 ? 2.940 2.841 -29.219 1.00 94.12 189 GLY A CA 1
ATOM 1489 C C . GLY A 1 189 ? 2.548 4.326 -29.312 1.00 94.12 189 GLY A C 1
ATOM 1490 O O . GLY A 1 189 ? 2.143 4.939 -28.319 1.00 94.12 189 GLY A O 1
ATOM 1491 N N . PRO A 1 190 ? 2.635 4.941 -30.507 1.00 91.06 190 PRO A N 1
ATOM 1492 C CA . PRO A 1 190 ? 2.252 6.341 -30.720 1.00 91.06 190 PRO A CA 1
ATOM 1493 C C . PRO A 1 190 ? 0.768 6.635 -30.467 1.00 91.06 190 PRO A C 1
ATOM 1495 O O . PRO A 1 190 ? 0.400 7.776 -30.202 1.00 91.06 190 PRO A O 1
ATOM 1498 N N . ASP A 1 191 ? -0.074 5.611 -30.570 1.00 91.81 191 ASP A N 1
ATOM 1499 C CA . ASP A 1 191 ? -1.512 5.623 -30.300 1.00 91.81 191 ASP A CA 1
ATOM 1500 C C . ASP A 1 191 ? -1.854 5.280 -28.837 1.00 91.81 191 ASP A C 1
ATOM 1502 O O . ASP A 1 191 ? -3.024 5.289 -28.461 1.00 91.81 191 ASP A O 1
ATOM 1506 N N . GLY A 1 192 ? -0.843 4.995 -28.008 1.00 90.00 192 GLY A N 1
ATOM 1507 C CA . GLY A 1 192 ? -1.006 4.557 -26.625 1.00 90.00 192 GLY A CA 1
ATOM 1508 C C . GLY A 1 192 ? -1.222 3.051 -26.458 1.00 90.00 192 GLY A C 1
ATOM 1509 O O . GLY A 1 192 ? -1.391 2.607 -25.323 1.00 90.00 192 GLY A O 1
ATOM 1510 N N . THR A 1 193 ? -1.195 2.265 -27.540 1.00 94.19 193 THR A N 1
ATOM 1511 C CA . THR A 1 193 ? -1.323 0.805 -27.463 1.00 94.19 193 THR A CA 1
ATOM 1512 C C . THR A 1 193 ? -0.130 0.204 -26.721 1.00 94.19 193 THR A C 1
ATOM 1514 O O . THR A 1 193 ? 1.020 0.570 -26.972 1.00 94.19 193 THR A O 1
ATOM 1517 N N . LEU A 1 194 ? -0.403 -0.721 -25.798 1.00 94.12 194 LEU A N 1
ATOM 1518 C CA . LEU A 1 194 ? 0.626 -1.450 -25.061 1.00 94.12 194 LEU A CA 1
ATOM 1519 C C . LEU A 1 194 ? 1.042 -2.701 -25.831 1.00 94.12 194 LEU A C 1
ATOM 1521 O O . LEU A 1 194 ? 0.204 -3.511 -26.230 1.00 94.12 194 LEU A O 1
ATOM 1525 N N . HIS A 1 195 ? 2.347 -2.857 -26.013 1.00 95.19 195 HIS A N 1
ATOM 1526 C CA . HIS A 1 195 ? 2.959 -4.024 -26.624 1.00 95.19 195 HIS A CA 1
ATOM 1527 C C . HIS A 1 195 ? 3.858 -4.709 -25.604 1.00 95.19 195 HIS A C 1
ATOM 1529 O O . HIS A 1 195 ? 4.932 -4.199 -25.287 1.00 95.19 195 HIS A O 1
ATOM 1535 N N . HIS A 1 196 ? 3.424 -5.871 -25.128 1.00 95.31 196 HIS A N 1
ATOM 1536 C CA . HIS A 1 196 ? 4.184 -6.649 -24.162 1.00 95.31 196 HIS A CA 1
ATOM 1537 C C . HIS A 1 196 ? 5.546 -7.077 -24.719 1.00 95.31 196 HIS A C 1
ATOM 1539 O O . HIS A 1 196 ? 5.644 -7.584 -25.840 1.00 95.31 196 HIS A O 1
ATOM 1545 N N . ILE A 1 197 ? 6.592 -6.870 -23.919 1.00 95.44 197 ILE A N 1
ATOM 1546 C CA . ILE A 1 197 ? 7.979 -7.211 -24.243 1.00 95.44 197 ILE A CA 1
ATOM 1547 C C . ILE A 1 197 ? 8.427 -8.419 -23.419 1.00 95.44 197 ILE A C 1
ATOM 1549 O O . ILE A 1 197 ? 8.924 -9.390 -23.992 1.00 95.44 197 ILE A O 1
ATOM 1553 N N . ALA A 1 198 ? 8.307 -8.349 -22.089 1.00 96.38 198 ALA A N 1
ATOM 1554 C CA . ALA A 1 198 ? 8.720 -9.421 -21.185 1.00 96.38 198 ALA A CA 1
ATOM 1555 C C . ALA A 1 198 ? 8.205 -9.215 -19.752 1.00 96.38 198 ALA A C 1
ATOM 1557 O O . ALA A 1 198 ? 7.999 -8.081 -19.334 1.00 96.38 198 ALA A O 1
ATOM 1558 N N . ASP A 1 199 ? 8.135 -10.298 -18.975 1.00 95.44 199 ASP A N 1
ATOM 1559 C CA . ASP A 1 199 ? 7.928 -10.264 -17.521 1.00 95.44 199 ASP A CA 1
ATOM 1560 C C . ASP A 1 199 ? 9.214 -10.602 -16.753 1.00 95.44 199 ASP A C 1
ATOM 1562 O O . ASP A 1 199 ? 10.041 -11.410 -17.199 1.00 95.44 199 ASP A O 1
ATOM 1566 N N . ARG A 1 200 ? 9.399 -10.001 -15.576 1.00 95.12 200 ARG A N 1
ATOM 1567 C CA . ARG A 1 200 ? 10.511 -10.272 -14.651 1.00 95.12 200 ARG A CA 1
ATOM 1568 C C . ARG A 1 200 ? 10.023 -10.415 -13.219 1.00 95.12 200 ARG A C 1
ATOM 1570 O O . ARG A 1 200 ? 8.976 -9.901 -12.863 1.00 95.12 200 ARG A O 1
ATOM 1577 N N . LEU A 1 201 ? 10.797 -11.111 -12.390 1.00 92.62 201 LEU A N 1
ATOM 1578 C CA . LEU A 1 201 ? 10.438 -11.318 -10.984 1.00 92.62 201 LEU A CA 1
ATOM 1579 C C . LEU A 1 201 ? 10.781 -10.110 -10.110 1.00 92.62 201 LEU A C 1
ATOM 1581 O O . LEU A 1 201 ? 10.110 -9.877 -9.115 1.00 92.62 201 LEU A O 1
ATOM 1585 N N . THR A 1 202 ? 11.798 -9.330 -10.485 1.00 93.19 202 THR A N 1
ATOM 1586 C CA . THR A 1 202 ? 12.232 -8.157 -9.718 1.00 93.19 202 THR A CA 1
ATOM 1587 C C . THR A 1 202 ? 12.295 -6.908 -10.589 1.00 93.19 202 THR A C 1
ATOM 1589 O O . THR A 1 202 ? 12.561 -6.982 -11.795 1.00 93.19 202 THR A O 1
ATOM 1592 N N . TYR A 1 203 ? 12.117 -5.741 -9.963 1.00 93.88 203 TYR A N 1
ATOM 1593 C CA . TYR A 1 203 ? 12.306 -4.455 -10.633 1.00 93.88 203 TYR A CA 1
ATOM 1594 C C . TYR A 1 203 ? 13.726 -4.306 -11.193 1.00 93.88 203 TYR A C 1
ATOM 1596 O O . TYR A 1 203 ? 13.909 -3.810 -12.305 1.00 93.88 203 TYR A O 1
ATOM 1604 N N . ARG A 1 204 ? 14.736 -4.779 -10.450 1.00 94.50 204 ARG A N 1
ATOM 1605 C CA . ARG A 1 204 ? 16.138 -4.738 -10.882 1.00 94.50 204 ARG A CA 1
ATOM 1606 C C . ARG A 1 204 ? 16.323 -5.460 -12.214 1.00 94.50 204 ARG A C 1
ATOM 1608 O O . ARG A 1 204 ? 16.873 -4.866 -13.137 1.00 94.50 204 ARG A O 1
ATOM 1615 N N . ASP A 1 205 ? 15.805 -6.680 -12.339 1.00 95.25 205 ASP A N 1
ATOM 1616 C CA . ASP A 1 205 ? 15.916 -7.461 -13.576 1.00 95.25 205 ASP A CA 1
ATOM 1617 C C . ASP A 1 205 ? 15.149 -6.806 -14.735 1.00 95.25 205 ASP A C 1
ATOM 1619 O O . ASP A 1 205 ? 15.596 -6.843 -15.886 1.00 95.25 205 ASP A O 1
ATOM 1623 N N . ALA A 1 206 ? 13.991 -6.197 -14.448 1.00 96.00 206 ALA A N 1
ATOM 1624 C CA . ALA A 1 206 ? 13.210 -5.470 -15.447 1.00 96.00 206 ALA A CA 1
ATOM 1625 C C . ALA A 1 206 ? 13.963 -4.241 -15.973 1.00 96.00 206 ALA A C 1
ATOM 1627 O O . ALA A 1 206 ? 14.069 -4.034 -17.186 1.00 96.00 206 ALA A O 1
ATOM 1628 N N . ARG A 1 207 ? 14.552 -3.464 -15.060 1.00 95.44 207 ARG A N 1
ATOM 1629 C CA . ARG A 1 207 ? 15.380 -2.298 -15.372 1.00 95.44 207 ARG A CA 1
ATOM 1630 C C . ARG A 1 207 ? 16.629 -2.687 -16.155 1.00 95.44 207 ARG A C 1
ATOM 1632 O O . ARG A 1 207 ? 16.922 -2.062 -17.170 1.00 95.44 207 ARG A O 1
ATOM 1639 N N . GLU A 1 208 ? 17.355 -3.713 -15.717 1.00 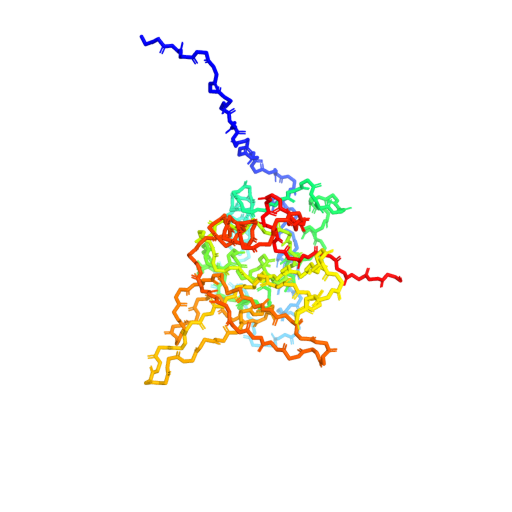95.88 208 GLU A N 1
ATOM 1640 C CA . GLU A 1 208 ? 18.557 -4.198 -16.404 1.00 95.88 208 GLU A CA 1
ATOM 1641 C C . GLU A 1 208 ? 18.249 -4.643 -17.837 1.00 95.88 208 GLU A C 1
ATOM 1643 O O . GLU A 1 208 ? 18.987 -4.293 -18.761 1.00 95.88 208 GLU A O 1
ATOM 1648 N N . LEU A 1 209 ? 17.127 -5.343 -18.046 1.00 96.69 209 LEU A N 1
ATOM 1649 C CA . LEU A 1 209 ? 16.689 -5.714 -19.388 1.00 96.69 209 LEU A CA 1
ATOM 1650 C C . LEU A 1 209 ? 16.403 -4.480 -20.249 1.00 96.69 209 LEU A C 1
ATOM 1652 O O . LEU A 1 209 ? 16.888 -4.411 -21.378 1.00 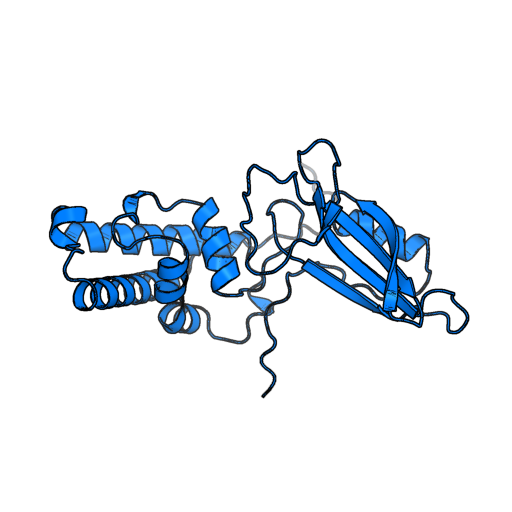96.69 209 LEU A O 1
ATOM 1656 N N . LEU A 1 210 ? 15.636 -3.510 -19.742 1.00 95.12 210 LEU A N 1
ATOM 1657 C CA . LEU A 1 210 ? 15.306 -2.311 -20.513 1.00 95.12 210 LEU A CA 1
ATOM 1658 C C . LEU A 1 210 ? 16.543 -1.485 -20.867 1.00 95.12 210 LEU A C 1
ATOM 1660 O O . LEU A 1 210 ? 16.669 -1.060 -22.012 1.00 95.12 210 LEU A O 1
ATOM 1664 N N . VAL A 1 211 ? 17.482 -1.315 -19.934 1.00 95.31 211 VAL A N 1
ATOM 1665 C CA . VAL A 1 211 ? 18.749 -0.610 -20.189 1.00 95.31 211 VAL A CA 1
ATOM 1666 C C . VAL A 1 211 ? 19.587 -1.331 -21.250 1.00 95.31 211 VAL A C 1
ATOM 1668 O O . VAL A 1 211 ? 20.223 -0.680 -22.079 1.00 95.31 211 VAL A O 1
ATOM 1671 N N . ALA A 1 212 ? 19.572 -2.668 -21.265 1.00 95.44 212 ALA A N 1
ATOM 1672 C CA . ALA A 1 212 ? 20.266 -3.455 -22.282 1.00 95.44 212 ALA A CA 1
ATOM 1673 C C . ALA A 1 212 ? 19.600 -3.370 -23.668 1.00 95.44 212 ALA A C 1
ATOM 1675 O O . ALA A 1 212 ? 20.299 -3.343 -24.681 1.00 95.44 212 ALA A O 1
ATOM 1676 N N . LEU A 1 213 ? 18.264 -3.333 -23.723 1.00 93.38 213 LEU A N 1
ATOM 1677 C CA . LEU A 1 213 ? 17.498 -3.247 -24.971 1.00 93.38 213 LEU A CA 1
ATOM 1678 C C . LEU A 1 213 ? 17.488 -1.834 -25.564 1.00 93.38 213 LEU A C 1
ATOM 1680 O O . LEU A 1 213 ? 17.499 -1.683 -26.785 1.00 93.38 213 LEU A O 1
ATOM 1684 N N . VAL A 1 214 ? 17.466 -0.809 -24.712 1.00 94.31 214 VAL A N 1
ATOM 1685 C CA . VAL A 1 214 ? 17.331 0.598 -25.100 1.00 94.31 214 VAL A CA 1
ATOM 1686 C C . VAL A 1 214 ? 18.419 1.428 -24.408 1.00 94.31 214 VAL A C 1
ATOM 1688 O O . VAL A 1 214 ? 18.188 2.021 -23.351 1.00 94.31 214 VAL A O 1
ATOM 1691 N N . PRO A 1 215 ? 19.631 1.489 -24.993 1.00 90.88 215 PRO A N 1
ATOM 1692 C CA . PRO A 1 215 ? 20.724 2.276 -24.438 1.00 90.88 215 PRO A CA 1
ATOM 1693 C C . PRO A 1 215 ? 20.352 3.756 -24.290 1.00 90.88 215 PRO A C 1
ATOM 1695 O O . PRO A 1 215 ? 19.865 4.378 -25.234 1.00 90.88 215 PRO A O 1
ATOM 1698 N N . GLY A 1 216 ? 20.628 4.325 -23.115 1.00 91.25 216 GLY A N 1
ATOM 1699 C CA . GLY A 1 216 ? 20.339 5.729 -22.802 1.00 91.25 216 GLY A CA 1
ATOM 1700 C C . GLY A 1 216 ? 18.950 5.988 -22.215 1.00 91.25 216 GLY A C 1
ATOM 1701 O O . GLY A 1 216 ? 18.613 7.145 -21.996 1.00 91.25 216 GLY A O 1
ATOM 1702 N N . ILE A 1 217 ? 18.153 4.948 -21.950 1.00 93.50 217 ILE A N 1
ATOM 1703 C CA . ILE A 1 217 ? 16.909 5.102 -21.193 1.00 93.50 217 ILE A CA 1
ATOM 1704 C C . ILE A 1 217 ? 17.198 5.466 -19.731 1.00 93.50 217 ILE A C 1
ATOM 1706 O O . ILE A 1 217 ? 18.046 4.851 -19.079 1.00 93.50 217 ILE A O 1
ATOM 1710 N N . GLU A 1 218 ? 16.480 6.458 -19.211 1.00 91.38 218 GLU A N 1
ATOM 1711 C CA . GLU A 1 218 ? 16.579 6.889 -17.817 1.00 91.38 218 GLU A CA 1
ATOM 1712 C C . GLU A 1 218 ? 15.442 6.255 -17.011 1.00 91.38 218 GLU A C 1
ATOM 1714 O O . GLU A 1 218 ? 14.279 6.602 -17.186 1.00 91.38 218 GLU A O 1
ATOM 1719 N N . LEU A 1 219 ? 15.779 5.302 -16.140 1.00 90.56 219 LEU A N 1
ATOM 1720 C CA . LEU A 1 219 ? 14.853 4.648 -15.209 1.00 90.56 219 LEU A CA 1
ATOM 1721 C C . LEU A 1 219 ? 15.332 4.883 -13.773 1.00 90.56 219 LEU A C 1
ATOM 1723 O O . LEU A 1 219 ? 16.550 4.851 -13.544 1.00 90.56 219 LEU A O 1
ATOM 1727 N N . PRO A 1 220 ? 14.418 5.051 -12.798 1.00 90.44 220 PRO A N 1
ATOM 1728 C CA . PRO A 1 220 ? 14.809 5.222 -11.405 1.00 90.44 220 PRO A CA 1
ATOM 1729 C C . PRO A 1 220 ? 15.603 4.003 -10.918 1.00 90.44 220 PRO A C 1
ATOM 1731 O O . PRO A 1 220 ? 15.353 2.872 -11.340 1.00 90.44 220 PRO A O 1
ATOM 1734 N N . GLU A 1 221 ? 16.608 4.224 -10.073 1.00 88.69 221 GLU A N 1
ATOM 1735 C CA . GLU A 1 221 ? 17.433 3.129 -9.539 1.00 88.69 221 GLU A CA 1
ATOM 1736 C C . GLU A 1 221 ? 16.643 2.250 -8.568 1.00 88.69 221 GLU A C 1
ATOM 1738 O O . GLU A 1 221 ? 16.760 1.025 -8.608 1.00 88.69 221 GLU A O 1
ATOM 1743 N N . GLU A 1 222 ? 15.793 2.880 -7.761 1.00 87.00 222 GLU A N 1
ATOM 1744 C CA . GLU A 1 222 ? 14.906 2.229 -6.806 1.00 87.00 222 GLU A CA 1
ATOM 1745 C C . GLU A 1 222 ? 13.45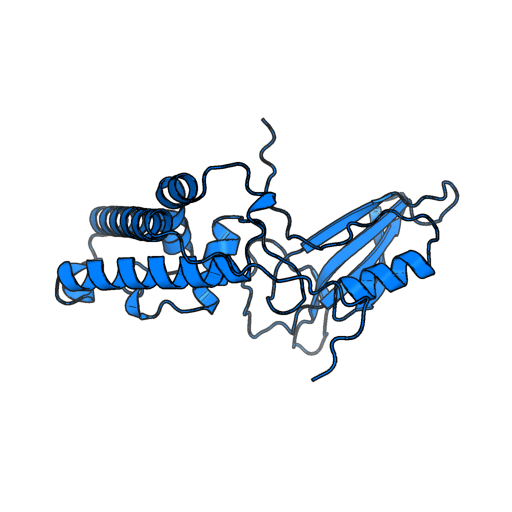5 2.365 -7.265 1.00 87.00 222 GLU A C 1
ATOM 1747 O O . GLU A 1 222 ? 13.034 3.422 -7.740 1.00 87.00 222 GLU A O 1
ATOM 1752 N N . ALA A 1 223 ? 12.687 1.286 -7.124 1.00 88.12 223 ALA A N 1
ATOM 1753 C CA . ALA A 1 223 ? 11.252 1.329 -7.331 1.00 88.12 223 ALA A CA 1
ATOM 1754 C C . ALA A 1 223 ? 10.564 1.640 -6.004 1.00 88.12 223 ALA A C 1
ATOM 1756 O O . ALA A 1 223 ? 10.684 0.907 -5.021 1.00 88.12 223 ALA A O 1
ATOM 1757 N N . VAL A 1 224 ? 9.834 2.747 -6.006 1.00 88.56 224 VAL A N 1
ATOM 1758 C CA . VAL A 1 224 ? 8.961 3.168 -4.918 1.00 88.56 224 VAL A CA 1
ATOM 1759 C C . VAL A 1 224 ? 7.565 3.242 -5.507 1.00 88.56 224 VAL A C 1
ATOM 1761 O O . VAL A 1 224 ? 7.374 3.826 -6.577 1.00 88.56 224 VAL A O 1
ATOM 1764 N N . SER A 1 225 ? 6.606 2.593 -4.857 1.00 85.44 225 SER A N 1
ATOM 1765 C CA . SER A 1 225 ? 5.206 2.659 -5.268 1.00 85.44 225 SER A CA 1
ATOM 1766 C C . SER A 1 225 ? 4.739 4.110 -5.255 1.00 85.44 225 SER A C 1
ATOM 1768 O O . SER A 1 225 ? 5.095 4.899 -4.377 1.00 85.44 225 SER A O 1
ATOM 1770 N N . GLU A 1 226 ? 4.014 4.498 -6.301 1.00 70.44 226 GLU A N 1
ATOM 1771 C CA . GLU A 1 226 ? 3.592 5.883 -6.453 1.00 70.44 226 GLU A CA 1
ATOM 1772 C C . GLU A 1 226 ? 2.588 6.257 -5.371 1.00 70.44 226 GLU A C 1
ATOM 1774 O O . GLU A 1 226 ? 1.416 5.897 -5.484 1.00 70.44 226 GLU A O 1
ATOM 1779 N N . THR A 1 227 ? 2.986 7.113 -4.429 1.00 52.72 227 THR A N 1
ATOM 1780 C CA . THR A 1 227 ? 2.019 7.881 -3.644 1.00 52.72 227 THR A CA 1
ATOM 1781 C C . THR A 1 227 ? 2.500 9.289 -3.266 1.00 52.72 227 THR A C 1
ATOM 1783 O O . THR A 1 227 ? 2.928 9.564 -2.155 1.00 52.72 227 THR A O 1
ATOM 1786 N N . TRP A 1 228 ? 2.330 10.232 -4.202 1.00 42.06 228 TRP A N 1
ATOM 1787 C CA . TRP A 1 228 ? 1.684 11.532 -3.941 1.00 42.06 228 TRP A CA 1
ATOM 1788 C C . TRP A 1 228 ? 1.370 12.242 -5.272 1.00 42.06 228 TRP A C 1
ATOM 1790 O O . TRP A 1 228 ? 2.204 12.903 -5.886 1.00 42.06 228 TRP A O 1
ATOM 1800 N N . ARG A 1 229 ? 0.117 12.148 -5.729 1.00 37.59 229 ARG A N 1
ATOM 1801 C CA . ARG A 1 229 ? -0.517 13.235 -6.487 1.00 37.59 229 ARG A CA 1
ATOM 1802 C C . ARG A 1 229 ? -1.875 13.521 -5.870 1.00 37.59 229 ARG A C 1
ATOM 1804 O O . ARG A 1 229 ? -2.882 12.940 -6.265 1.00 37.59 229 ARG A O 1
ATOM 1811 N N . ARG A 1 230 ? -1.927 14.545 -5.025 1.00 33.66 230 ARG A N 1
ATOM 1812 C CA . ARG A 1 230 ? -2.883 15.605 -5.318 1.00 33.66 230 ARG A CA 1
ATOM 1813 C C . ARG A 1 230 ? -2.080 16.802 -5.803 1.00 33.66 230 ARG A C 1
ATOM 1815 O O . ARG A 1 230 ? -1.311 17.395 -5.062 1.00 33.66 230 ARG A O 1
ATOM 1822 N N . LYS A 1 231 ? -2.214 17.076 -7.101 1.00 30.39 231 LYS A N 1
ATOM 1823 C CA . LYS A 1 231 ? -2.073 18.441 -7.594 1.00 30.39 231 LYS A CA 1
ATOM 1824 C C . LYS A 1 231 ? -3.034 19.289 -6.762 1.00 30.39 231 LYS A C 1
ATOM 1826 O O . LYS A 1 231 ? -4.226 18.966 -6.756 1.00 30.39 231 LYS A O 1
ATOM 1831 N N . ASP A 1 232 ? -2.523 20.314 -6.100 1.00 36.47 232 ASP A N 1
ATOM 1832 C CA . ASP A 1 232 ? -3.260 21.575 -6.098 1.00 36.47 232 ASP A CA 1
ATOM 1833 C C . ASP A 1 232 ? -3.277 22.127 -7.535 1.00 36.47 232 ASP A C 1
ATOM 1835 O O . ASP A 1 232 ? -2.230 22.031 -8.226 1.00 36.47 232 ASP A O 1
#

Radius of gyration: 21.26 Å; chains: 1; bounding box: 66×43×63 Å

Sequence (232 aa):
MILVPGQVITAVMTADPDPAAVFACAVSLRDACMEREKRSPTLNLSEAYNGYDQLLREVMRIGTLFEEWVCGHVVFEVCGEVWPYFMEDRFGDACMEVLAPDELAGFDSDDCLRVAMELRVPLRVDGELPVPFMVEVDHPAEDSGFRRLRIETRRERLDEERESVPFRNGDEPFDEELGPVCFGIDGVGPDGTLHHIADRLTYRDARELLVALVPGIELPEEAVSETWRRKD

pLDDT: mean 88.88, std 16.38, range [30.39, 98.75]

Foldseek 3Di:
DDDDPDDPPPPLPLDDQDPLLLVLQLLQQVVLLVVVPVVDVPDDLCVLQVHVVSVSVLSSVLSNQLSSLCSVWFPVVPDPDDNSVLSNVQNNVLLVVQDPSSCSVVDDNLSSVSSCLSSLTWTFFFLPFQAWFKDKFAQPDPPDQFGIKMKTKWWFFPDPVRDIGTDDRPDRRPPPRTHGIWIWIWGQGPVRDTDTDDIGSGPQVVVVVCCVVGPPTDDDPTTIHDDDDDDD